Protein AF-Q381W6-F1 (afdb_monomer)

Mean predicted aligned error: 22.21 Å

Structure (mmCIF, N/CA/C/O backbone):
data_AF-Q381W6-F1
#
_entry.id   AF-Q381W6-F1
#
loop_
_atom_site.group_PDB
_atom_site.id
_atom_site.type_symbol
_atom_site.label_atom_id
_atom_site.label_alt_id
_atom_site.label_comp_id
_atom_site.label_asym_id
_atom_site.label_entity_id
_atom_site.label_seq_id
_atom_site.pdbx_PDB_ins_code
_atom_site.Cartn_x
_atom_site.Cartn_y
_atom_site.Cartn_z
_atom_site.occupancy
_atom_site.B_iso_or_equiv
_atom_site.auth_seq_id
_atom_site.auth_comp_id
_atom_site.auth_asym_id
_atom_site.auth_atom_id
_atom_site.pdbx_PDB_model_num
ATOM 1 N N . MET A 1 1 ? -8.107 -21.845 9.114 1.00 36.97 1 MET A N 1
ATOM 2 C CA . MET A 1 1 ? -7.839 -20.678 9.988 1.00 36.97 1 MET A CA 1
ATOM 3 C C . MET A 1 1 ? -7.560 -19.414 9.162 1.00 36.97 1 MET A C 1
ATOM 5 O O . MET A 1 1 ? -6.489 -18.835 9.257 1.00 36.97 1 MET A O 1
ATOM 9 N N . LYS A 1 2 ? -8.502 -18.992 8.307 1.00 29.66 2 LYS A N 1
ATOM 10 C CA . LYS A 1 2 ? -8.379 -17.803 7.444 1.00 29.66 2 LYS A CA 1
ATOM 11 C C . LYS A 1 2 ? -9.730 -17.086 7.439 1.00 29.66 2 LYS A C 1
ATOM 13 O O . LYS A 1 2 ? -10.609 -17.540 6.726 1.00 29.66 2 LYS A O 1
ATOM 18 N N . CYS A 1 3 ? -9.912 -16.079 8.292 1.00 31.30 3 CYS A N 1
ATOM 19 C CA . CYS A 1 3 ? -10.955 -15.039 8.234 1.00 31.30 3 CYS A CA 1
ATOM 20 C C . CYS A 1 3 ? -10.874 -14.195 9.520 1.00 31.30 3 CYS A C 1
ATOM 22 O O . CYS A 1 3 ? -10.566 -14.754 10.566 1.00 31.30 3 CYS A O 1
ATOM 24 N N . ARG A 1 4 ? -11.223 -12.900 9.441 1.00 37.97 4 ARG A N 1
ATOM 25 C CA . ARG A 1 4 ? -11.382 -11.909 10.542 1.00 37.97 4 ARG A CA 1
ATOM 26 C C . ARG A 1 4 ? -10.232 -10.924 10.825 1.00 37.97 4 ARG A C 1
ATOM 28 O O . ARG A 1 4 ? -9.862 -10.721 11.971 1.00 37.97 4 ARG A O 1
ATOM 35 N N . LEU A 1 5 ? -9.742 -10.210 9.806 1.00 38.50 5 LEU A N 1
ATOM 36 C CA . LEU A 1 5 ? -8.965 -8.975 10.030 1.00 38.50 5 LEU A CA 1
ATOM 37 C C . LEU A 1 5 ? -9.264 -7.911 8.954 1.00 38.50 5 LEU A C 1
ATOM 39 O O . LEU A 1 5 ? -8.404 -7.561 8.153 1.00 38.50 5 LEU A O 1
ATOM 43 N N . ARG A 1 6 ? -10.521 -7.446 8.877 1.00 40.31 6 ARG A N 1
ATOM 44 C CA . ARG A 1 6 ? -10.939 -6.374 7.944 1.00 40.31 6 ARG A CA 1
ATOM 45 C C . ARG A 1 6 ? -11.647 -5.168 8.584 1.00 40.31 6 ARG A C 1
ATOM 47 O O . ARG A 1 6 ? -11.879 -4.201 7.875 1.00 40.31 6 ARG A O 1
ATOM 54 N N . CYS A 1 7 ? -11.898 -5.151 9.898 1.00 40.69 7 CYS A N 1
ATOM 55 C CA . CYS A 1 7 ? -12.564 -4.013 10.564 1.00 40.69 7 CYS A CA 1
ATOM 56 C C . CYS A 1 7 ? -11.631 -2.995 11.254 1.00 40.69 7 CYS A C 1
ATOM 58 O O . CYS A 1 7 ? -12.114 -1.990 11.759 1.00 40.69 7 CYS A O 1
ATOM 60 N N . LEU A 1 8 ? -10.307 -3.189 11.267 1.00 39.62 8 LEU A N 1
ATOM 61 C CA . LEU A 1 8 ? -9.380 -2.327 12.031 1.00 39.62 8 LEU A CA 1
ATOM 62 C C . LEU A 1 8 ? -8.811 -1.115 11.263 1.00 39.62 8 LEU A C 1
ATOM 64 O O . LEU A 1 8 ? -8.050 -0.336 11.828 1.00 39.62 8 LEU A O 1
ATOM 68 N N . THR A 1 9 ? -9.172 -0.915 9.995 1.00 40.97 9 THR A N 1
ATOM 69 C CA . THR A 1 9 ? -8.530 0.105 9.142 1.00 40.97 9 THR A CA 1
ATOM 70 C C . THR A 1 9 ? -9.168 1.500 9.240 1.00 40.97 9 THR A C 1
ATOM 72 O O . THR A 1 9 ? -8.545 2.468 8.822 1.00 40.97 9 THR A O 1
ATOM 75 N N . LEU A 1 10 ? -10.355 1.651 9.840 1.00 40.38 10 LEU A N 1
ATOM 76 C CA . LEU A 1 10 ? -11.065 2.943 9.873 1.00 40.38 10 LEU A CA 1
ATOM 77 C C . LEU A 1 10 ? -10.820 3.802 11.130 1.00 40.38 10 LEU A C 1
ATOM 79 O O . LEU A 1 10 ? -11.170 4.975 11.123 1.00 40.38 10 LEU A O 1
ATOM 83 N N . LEU A 1 11 ? -10.171 3.282 12.179 1.00 41.81 11 LEU A N 1
ATOM 84 C CA . LEU A 1 11 ? -10.026 3.999 13.463 1.00 41.81 11 LEU A CA 1
ATOM 85 C C . LEU A 1 11 ? -8.597 4.473 13.797 1.00 41.81 11 LEU A C 1
ATOM 87 O O . LEU A 1 11 ? -8.407 5.210 14.760 1.00 41.81 11 LEU A O 1
ATOM 91 N N . TYR A 1 12 ? -7.592 4.141 12.979 1.00 40.25 12 TYR A N 1
ATOM 92 C CA . TYR A 1 12 ? -6.188 4.512 13.240 1.00 40.25 12 TYR A CA 1
ATOM 93 C C . TYR A 1 12 ? -5.771 5.889 12.675 1.00 40.25 12 TYR A C 1
ATOM 95 O O . TYR A 1 12 ? -4.684 6.380 12.971 1.00 40.25 12 TYR A O 1
ATOM 103 N N . CYS A 1 13 ? -6.630 6.556 11.894 1.00 39.34 13 CYS A N 1
ATOM 104 C CA . CYS A 1 13 ? -6.316 7.847 11.259 1.00 39.34 13 CYS A CA 1
ATOM 105 C C . CYS A 1 13 ? -6.461 9.077 12.176 1.00 39.34 13 CYS A C 1
ATOM 107 O O . CYS A 1 13 ? -6.046 10.164 11.787 1.00 39.34 13 CYS A O 1
ATOM 109 N N . SER A 1 14 ? -7.001 8.947 13.393 1.00 41.75 14 SER A N 1
ATOM 110 C CA . SER A 1 14 ? -7.376 10.122 14.202 1.00 41.75 14 SER A CA 1
ATOM 111 C C . SER A 1 14 ? -6.280 10.678 15.129 1.00 41.75 14 SER A C 1
ATOM 113 O O . SER A 1 14 ? -6.546 11.637 15.851 1.00 41.75 14 SER A O 1
ATOM 115 N N . ARG A 1 15 ? -5.060 10.113 15.154 1.00 44.38 15 ARG A N 1
ATOM 116 C CA . ARG A 1 15 ? -4.039 10.465 16.172 1.00 44.38 15 ARG A CA 1
ATOM 117 C C . ARG A 1 15 ? -2.665 10.907 15.646 1.00 44.38 15 ARG A C 1
ATOM 119 O O . ARG A 1 15 ? -1.799 11.223 16.452 1.00 44.38 15 ARG A O 1
ATOM 126 N N . TYR A 1 16 ? -2.484 11.003 14.326 1.00 41.44 16 TYR A N 1
ATOM 127 C CA . TYR A 1 16 ? -1.235 11.452 13.688 1.00 41.44 16 TYR A CA 1
ATOM 128 C C . TYR A 1 16 ? -1.496 12.432 12.531 1.00 41.44 16 TYR A C 1
ATOM 130 O O . TYR A 1 16 ? -1.106 12.185 11.392 1.00 41.44 16 TYR A O 1
ATOM 138 N N . LEU A 1 17 ? -2.142 13.568 12.809 1.00 40.66 17 LEU A N 1
ATOM 139 C CA . LEU A 1 17 ? -2.034 14.740 11.935 1.00 40.66 17 LEU A CA 1
ATOM 140 C C . LEU A 1 17 ? -1.451 15.924 12.698 1.00 40.66 17 LEU A C 1
ATOM 142 O O . LEU A 1 17 ? -2.117 16.618 13.460 1.00 40.66 17 LEU A O 1
ATOM 146 N N . ILE A 1 18 ? -0.167 16.130 12.432 1.00 39.97 18 ILE A N 1
ATOM 147 C CA . ILE A 1 18 ? 0.568 17.368 12.651 1.00 39.97 18 ILE A CA 1
ATOM 148 C C . ILE A 1 18 ? -0.111 18.443 11.786 1.00 39.97 18 ILE A C 1
ATOM 150 O O . ILE A 1 18 ? -0.107 18.351 10.558 1.00 39.97 18 ILE A O 1
ATOM 154 N N . MET A 1 19 ? -0.752 19.426 12.423 1.00 40.25 19 MET A N 1
ATOM 155 C CA . MET A 1 19 ? -1.404 20.548 11.740 1.00 40.25 19 MET A CA 1
ATOM 156 C C . MET A 1 19 ? -0.369 21.513 11.142 1.00 40.25 19 MET A C 1
ATOM 158 O O . MET A 1 19 ? 0.532 21.941 11.865 1.00 40.25 19 MET A O 1
ATOM 162 N N . PRO A 1 20 ? -0.526 21.972 9.887 1.00 39.00 20 PRO A N 1
ATOM 163 C CA . PRO A 1 20 ? 0.076 23.221 9.453 1.00 39.00 20 PRO A CA 1
ATOM 164 C C . PRO A 1 20 ? -0.751 24.406 9.979 1.00 39.00 20 PRO A C 1
ATOM 166 O O . PRO A 1 20 ? -1.938 24.567 9.691 1.00 39.00 20 PRO A O 1
ATOM 169 N N . SER A 1 21 ? -0.094 25.248 10.767 1.00 34.97 21 SER A N 1
ATOM 170 C CA . SER A 1 21 ? -0.568 26.531 11.274 1.00 34.97 21 SER A CA 1
ATOM 171 C C . SER A 1 21 ? -0.657 27.570 10.150 1.00 34.97 21 SER A C 1
ATOM 173 O O . SER A 1 21 ? 0.346 28.212 9.848 1.00 34.97 21 SER A O 1
ATOM 175 N N . SER A 1 22 ? -1.821 27.737 9.516 1.00 34.59 22 SER A N 1
ATOM 176 C CA . SER A 1 22 ? -2.229 28.970 8.809 1.00 34.59 22 SER A CA 1
ATOM 177 C C . SER A 1 22 ? -3.617 28.803 8.194 1.00 34.59 22 SER A C 1
ATOM 179 O O . SER A 1 22 ? -3.727 28.365 7.059 1.00 34.59 22 SER A O 1
ATOM 181 N N . PHE A 1 23 ? -4.678 29.163 8.918 1.00 34.84 23 PHE A N 1
ATOM 182 C CA . PHE A 1 23 ? -5.940 29.601 8.303 1.00 34.84 23 PHE A CA 1
ATOM 183 C C . PHE A 1 23 ? -6.724 30.442 9.322 1.00 34.84 23 PHE A C 1
ATOM 185 O O . PHE A 1 23 ? -7.694 30.010 9.938 1.00 34.84 23 PHE A O 1
ATOM 192 N N . SER A 1 24 ? -6.225 31.657 9.554 1.00 32.88 24 SER A N 1
ATOM 193 C CA . SER A 1 24 ? -6.951 32.720 10.248 1.00 32.88 24 SER A CA 1
ATOM 194 C C . SER A 1 24 ? -7.722 33.542 9.217 1.00 32.88 24 SER A C 1
ATOM 196 O O . SER A 1 24 ? -7.140 33.958 8.220 1.00 32.88 24 SER A O 1
ATOM 198 N N . SER A 1 25 ? -8.980 33.857 9.533 1.00 32.19 25 SER A N 1
ATOM 199 C CA . SER A 1 25 ? -9.900 34.776 8.833 1.00 32.19 25 SER A CA 1
ATOM 200 C C . SER A 1 25 ? -10.873 34.148 7.837 1.00 32.19 25 SER A C 1
ATOM 202 O O . SER A 1 25 ? -10.639 34.140 6.637 1.00 32.19 25 SER A O 1
ATOM 204 N N . LEU A 1 26 ? -12.056 33.798 8.340 1.00 33.25 26 LEU A N 1
ATOM 205 C CA . LEU A 1 26 ? -13.319 34.068 7.651 1.00 33.25 26 LEU A CA 1
ATOM 206 C C . LEU A 1 26 ? -14.372 34.408 8.715 1.00 33.25 26 LEU A C 1
ATOM 208 O O . LEU A 1 26 ? -14.853 33.553 9.453 1.00 33.25 26 LEU A O 1
ATOM 212 N N . LYS A 1 27 ? -14.639 35.713 8.841 1.00 35.59 27 LYS A N 1
ATOM 213 C CA . LYS A 1 27 ? -15.726 36.302 9.629 1.00 35.59 27 LYS A CA 1
ATOM 214 C C . LYS A 1 27 ? -17.035 36.089 8.871 1.00 35.59 27 LYS A C 1
ATOM 216 O O . LYS A 1 27 ? -17.126 36.504 7.720 1.00 35.59 27 LYS A O 1
ATOM 221 N N . ILE A 1 28 ? -18.046 35.535 9.530 1.00 40.78 28 ILE A N 1
ATOM 222 C CA . ILE A 1 28 ? -19.440 35.633 9.088 1.00 40.78 28 ILE A CA 1
ATOM 223 C C . ILE A 1 28 ? -20.154 36.512 10.119 1.00 40.78 28 ILE A C 1
ATOM 225 O O . ILE A 1 28 ? -20.338 36.110 11.264 1.00 40.78 28 ILE A O 1
ATOM 229 N N . ASN A 1 29 ? -20.474 37.739 9.707 1.00 33.66 29 ASN A N 1
ATOM 230 C CA . ASN A 1 29 ? -21.408 38.639 10.382 1.00 33.66 29 ASN A CA 1
ATOM 231 C C . ASN A 1 29 ? -22.786 38.486 9.730 1.00 33.66 29 ASN A C 1
ATOM 233 O O . ASN A 1 29 ? -22.845 38.400 8.505 1.00 33.66 29 ASN A O 1
ATOM 237 N N . SER A 1 30 ? -23.836 38.539 10.556 1.00 36.88 30 SER A N 1
ATOM 238 C CA . SER A 1 30 ? -25.238 38.931 10.284 1.00 36.88 30 SER A CA 1
ATOM 239 C C . SER A 1 30 ? -26.147 38.006 11.109 1.00 36.88 30 SER A C 1
ATOM 241 O O . SER A 1 30 ? -26.310 36.834 10.793 1.00 36.88 30 SER A O 1
ATOM 243 N N . GLU A 1 31 ? -26.428 38.371 12.362 1.00 36.50 31 GLU A N 1
ATOM 244 C CA . GLU A 1 31 ? -27.639 39.108 12.778 1.00 36.50 31 GLU A CA 1
ATOM 245 C C . GLU A 1 31 ? -28.940 38.35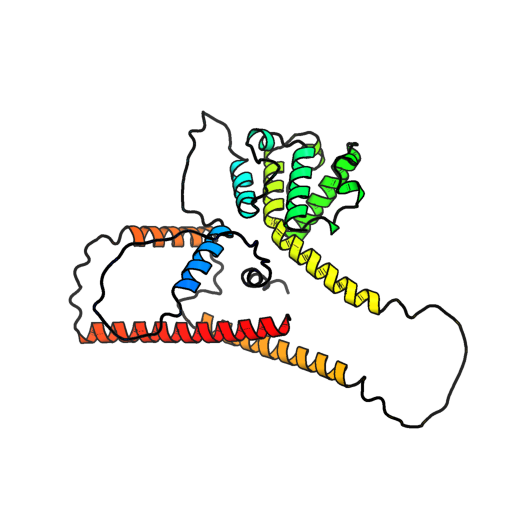0 12.477 1.00 36.50 31 GLU A C 1
ATOM 247 O O . GLU A 1 31 ? -29.584 38.559 11.455 1.00 36.50 31 GLU A O 1
ATOM 252 N N . TYR A 1 32 ? -29.377 37.529 13.435 1.00 32.94 32 TYR A N 1
ATOM 253 C CA . TYR A 1 32 ? -30.801 37.431 13.734 1.00 32.94 32 TYR A CA 1
ATOM 254 C C . TYR A 1 32 ? -31.010 37.313 15.244 1.00 32.94 32 TYR A C 1
ATOM 256 O O . TYR A 1 32 ? -30.221 36.705 15.969 1.00 32.94 32 TYR A O 1
ATOM 264 N N . THR A 1 33 ? -32.030 38.029 15.685 1.00 38.06 33 THR A N 1
ATOM 265 C CA . THR A 1 33 ? -32.257 38.579 17.014 1.00 38.06 33 THR A CA 1
ATOM 266 C C . THR A 1 33 ? -32.752 37.565 18.040 1.00 38.06 33 THR A C 1
ATOM 268 O O . THR A 1 33 ? -33.371 36.553 17.728 1.00 38.06 33 THR A O 1
ATOM 271 N N . SER A 1 34 ? -32.448 37.896 19.290 1.00 30.28 34 SER A N 1
ATOM 272 C CA . SER A 1 34 ? -32.774 37.228 20.544 1.00 30.28 34 SER A CA 1
ATOM 273 C C . SER A 1 34 ? -34.268 37.187 20.859 1.00 30.28 34 SER A C 1
ATOM 275 O O . SER A 1 34 ? -34.858 38.253 20.976 1.00 30.28 34 SER A O 1
ATOM 277 N N . GLU A 1 35 ? -34.812 35.995 21.116 1.00 39.41 35 GLU A N 1
ATOM 278 C CA . GLU A 1 35 ? -35.813 35.703 22.163 1.00 39.41 35 GLU A CA 1
ATOM 279 C C . GLU A 1 35 ? -36.266 34.240 22.041 1.00 39.41 35 GLU A C 1
ATOM 281 O O . GLU A 1 35 ? -37.221 33.943 21.350 1.00 39.41 35 GLU A O 1
ATOM 286 N N . GLU A 1 36 ? -35.545 33.300 22.659 1.00 39.19 36 GLU A N 1
ATOM 287 C CA . GLU A 1 36 ? -36.148 32.359 23.615 1.00 39.19 36 GLU A CA 1
ATOM 288 C C . GLU A 1 36 ? -35.085 31.481 24.275 1.00 39.19 36 GLU A C 1
ATOM 290 O O . GLU A 1 36 ? -34.084 31.069 23.689 1.00 39.19 36 GLU A O 1
ATOM 295 N N . ARG A 1 37 ? -35.287 31.319 25.577 1.00 31.11 37 ARG A N 1
ATOM 296 C CA . ARG A 1 37 ? -34.339 30.876 26.589 1.00 31.11 37 ARG A CA 1
ATOM 297 C C . ARG A 1 37 ? -34.473 29.376 26.855 1.00 31.11 37 ARG A C 1
ATOM 299 O O . ARG A 1 37 ? -35.559 28.818 26.786 1.00 31.11 37 ARG A O 1
ATOM 306 N N . ASP A 1 38 ? -33.359 28.807 27.307 1.00 32.25 38 ASP A N 1
ATOM 307 C CA . ASP A 1 38 ? -33.283 27.714 28.282 1.00 32.25 38 ASP A CA 1
ATOM 308 C C . ASP A 1 38 ? -33.796 26.319 27.882 1.00 32.25 38 ASP A C 1
ATOM 310 O O . ASP A 1 38 ? -34.922 25.932 28.186 1.00 32.25 38 ASP A O 1
ATOM 314 N N . LYS A 1 39 ? -32.880 25.490 27.356 1.00 37.81 39 LYS A N 1
ATOM 315 C CA . LYS A 1 39 ? -32.483 24.175 27.917 1.00 37.81 39 LYS A CA 1
ATOM 316 C C . LYS A 1 39 ? -31.497 23.464 26.976 1.00 37.81 39 LYS A C 1
ATOM 318 O O . LYS A 1 39 ? -31.652 23.487 25.765 1.00 37.81 39 LYS A O 1
ATOM 323 N N . HIS A 1 40 ? -30.532 22.777 27.582 1.00 36.94 40 HIS A N 1
ATOM 324 C CA . HIS A 1 40 ? -29.469 21.933 27.014 1.00 36.94 40 HIS A CA 1
ATOM 325 C C . HIS A 1 40 ? -28.156 22.601 26.539 1.00 36.94 40 HIS A C 1
ATOM 327 O O . HIS A 1 40 ? -28.156 23.479 25.675 1.00 36.94 40 HIS A O 1
ATOM 333 N N . PRO A 1 41 ? -27.000 22.162 27.092 1.00 40.94 41 PRO A N 1
ATOM 334 C CA . PRO A 1 41 ? -25.689 22.693 26.750 1.00 40.94 41 PRO A CA 1
ATOM 335 C C . PRO A 1 41 ? -25.274 22.259 25.340 1.00 40.94 41 PRO A C 1
ATOM 337 O O . PRO A 1 41 ? -25.310 21.083 24.978 1.00 40.94 41 PRO A O 1
ATOM 340 N N . ARG A 1 42 ? -24.844 23.246 24.551 1.00 31.62 42 ARG A N 1
ATOM 341 C CA . ARG A 1 42 ? -24.273 23.107 23.209 1.00 31.62 42 ARG A CA 1
ATOM 342 C C . ARG A 1 42 ? -22.937 22.354 23.264 1.00 31.62 42 ARG A C 1
ATOM 344 O O . ARG A 1 42 ? -21.885 22.979 23.331 1.00 31.62 42 ARG A O 1
ATOM 351 N N . VAL A 1 43 ? -22.969 21.023 23.218 1.00 40.31 43 VAL A N 1
ATOM 352 C CA . VAL A 1 43 ? -21.772 20.178 23.049 1.00 40.31 43 VAL A CA 1
ATOM 353 C C . VAL A 1 43 ? -22.123 18.980 22.164 1.00 40.31 43 VAL A C 1
ATOM 355 O O . VAL A 1 43 ? -22.346 17.889 22.667 1.00 40.31 43 VAL A O 1
ATOM 358 N N . SER A 1 44 ? -22.246 19.172 20.846 1.00 43.50 44 SER A N 1
ATOM 359 C CA . SER A 1 44 ? -22.104 18.063 19.871 1.00 43.50 44 SER A CA 1
ATOM 360 C C . SER A 1 44 ? -22.118 18.498 18.408 1.00 43.50 44 SER A C 1
ATOM 362 O O . SER A 1 44 ? -21.557 17.801 17.572 1.00 43.50 44 SER A O 1
ATOM 364 N N . THR A 1 45 ? -22.661 19.662 18.053 1.00 44.84 45 THR A N 1
ATOM 365 C CA . THR A 1 45 ? -22.854 20.002 16.630 1.00 44.84 45 THR A CA 1
ATOM 366 C C . THR A 1 45 ? -21.548 20.260 15.868 1.00 44.84 45 THR A C 1
ATOM 368 O O . THR A 1 45 ? -21.472 19.981 14.678 1.00 44.84 45 THR A O 1
ATOM 371 N N . ASN A 1 46 ? -20.484 20.709 16.545 1.00 42.25 46 ASN A N 1
ATOM 372 C CA . ASN A 1 46 ? -19.194 20.941 15.887 1.00 42.25 46 ASN A CA 1
ATOM 373 C C . ASN A 1 46 ? -18.435 19.640 15.576 1.00 42.25 46 ASN A C 1
ATOM 375 O O . ASN A 1 46 ? -17.806 19.551 14.530 1.00 42.25 46 ASN A O 1
ATOM 379 N N . ILE A 1 47 ? -18.528 18.598 16.408 1.00 48.59 47 ILE A N 1
ATOM 380 C CA . ILE A 1 47 ? -17.794 17.339 16.171 1.00 48.59 47 ILE A CA 1
ATOM 381 C C . ILE A 1 47 ? -18.370 16.580 14.966 1.00 48.59 47 ILE A C 1
ATOM 383 O O . ILE A 1 47 ? -17.611 16.069 14.144 1.00 48.59 47 ILE A O 1
ATOM 387 N N . TYR A 1 48 ? -19.695 16.590 14.799 1.00 39.94 48 TYR A N 1
ATOM 388 C CA . TYR A 1 48 ? -20.350 15.937 13.663 1.00 39.94 48 TYR A CA 1
ATOM 389 C C . TYR A 1 48 ? -20.026 16.603 12.318 1.00 39.94 48 TYR A C 1
ATOM 391 O O . TYR A 1 48 ? -19.845 15.897 11.330 1.00 39.94 48 TYR A O 1
ATOM 399 N N . ILE A 1 49 ? -19.859 17.930 12.277 1.00 49.22 49 ILE A N 1
ATOM 400 C CA . ILE A 1 49 ? -19.481 18.655 11.049 1.00 49.22 49 ILE A CA 1
ATOM 401 C C . ILE A 1 49 ? -18.027 18.343 10.649 1.00 49.22 49 ILE A C 1
ATOM 403 O O . ILE A 1 49 ? -17.748 18.115 9.472 1.00 49.22 49 ILE A O 1
ATOM 407 N N . TYR A 1 50 ? -17.104 18.256 11.614 1.00 45.97 50 TYR A N 1
ATOM 408 C CA . TYR A 1 50 ? -15.696 17.944 11.332 1.00 45.97 50 TYR A CA 1
ATOM 409 C C . TYR A 1 50 ? -15.469 16.483 10.902 1.00 45.97 50 TYR A C 1
ATOM 411 O O . TYR A 1 50 ? -14.609 16.229 10.059 1.00 45.97 50 TYR A O 1
ATOM 419 N N . ILE A 1 51 ? -16.266 15.532 11.403 1.00 49.91 51 ILE A N 1
ATOM 420 C CA . ILE A 1 51 ? -16.213 14.121 10.978 1.00 49.91 51 ILE A CA 1
ATOM 421 C C . ILE A 1 51 ? -16.799 13.945 9.565 1.00 49.91 51 ILE A C 1
ATOM 423 O O . ILE A 1 51 ? -16.224 13.220 8.752 1.00 49.91 51 ILE A O 1
ATOM 427 N N . TYR A 1 52 ? -17.881 14.659 9.227 1.00 43.72 52 TYR A N 1
ATOM 428 C CA . TYR A 1 52 ? -18.508 14.582 7.899 1.00 43.72 52 TYR A 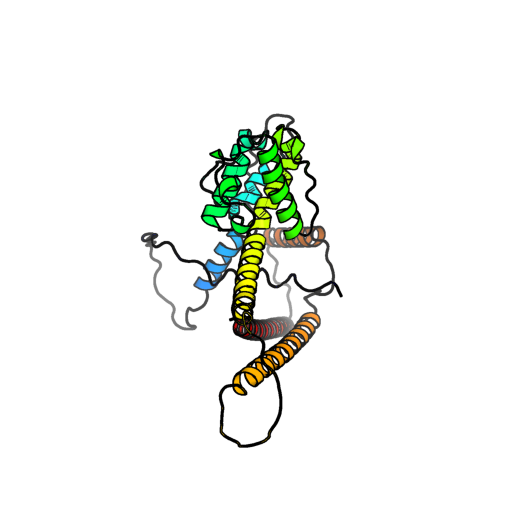CA 1
ATOM 429 C C . TYR A 1 52 ? -17.597 15.111 6.776 1.00 43.72 52 TYR A C 1
ATOM 431 O O . TYR A 1 52 ? -17.549 14.540 5.689 1.00 43.72 52 TYR A O 1
ATOM 439 N N . ILE A 1 53 ? -16.808 16.157 7.045 1.00 51.00 53 ILE A N 1
ATOM 440 C CA . ILE A 1 53 ? -15.847 16.715 6.077 1.00 51.00 53 ILE A CA 1
ATOM 441 C C . ILE A 1 53 ? -14.639 15.777 5.877 1.00 51.00 53 ILE A C 1
ATOM 443 O O . ILE A 1 53 ? -14.118 15.657 4.764 1.00 51.00 53 ILE A O 1
ATOM 447 N N . TYR A 1 54 ? -14.211 15.065 6.926 1.00 46.66 54 TYR A N 1
ATOM 448 C CA . TYR A 1 54 ? -13.038 14.187 6.869 1.00 46.66 54 TYR A CA 1
ATOM 449 C C . TYR A 1 54 ? -13.340 12.825 6.217 1.00 46.66 54 TYR A C 1
ATOM 451 O O . TYR A 1 54 ? -12.531 12.325 5.435 1.00 46.66 54 TYR A O 1
ATOM 459 N N . ILE A 1 55 ? -14.534 12.263 6.445 1.00 48.47 55 ILE A N 1
ATOM 460 C CA . ILE A 1 55 ? -14.983 11.013 5.801 1.00 48.47 55 ILE A CA 1
ATOM 461 C C . ILE A 1 55 ? -15.276 11.230 4.303 1.00 48.47 55 ILE A C 1
ATOM 463 O O . ILE A 1 55 ? -14.927 10.374 3.489 1.00 48.47 55 ILE A O 1
ATOM 467 N N . CYS A 1 56 ? -15.787 12.403 3.906 1.00 41.19 56 CYS A N 1
ATOM 468 C CA . CYS A 1 56 ? -15.966 12.772 2.492 1.00 41.19 56 CYS A CA 1
ATOM 469 C C . CYS A 1 56 ? -14.652 13.023 1.728 1.00 41.19 56 CYS A C 1
ATOM 471 O O . CYS A 1 56 ? -14.663 13.045 0.500 1.00 41.19 56 CYS A O 1
ATOM 473 N N . SER A 1 57 ? -13.520 13.196 2.421 1.00 48.41 57 SER A N 1
ATOM 474 C CA . SER A 1 57 ? -12.218 13.469 1.787 1.00 48.41 57 SER A CA 1
ATOM 475 C C . SER A 1 57 ? -11.351 12.214 1.586 1.00 48.41 57 SER A C 1
ATOM 477 O O . SER A 1 57 ? -10.374 12.270 0.841 1.00 48.41 57 SER A O 1
ATOM 479 N N . PHE A 1 58 ? -11.684 11.087 2.233 1.00 47.22 58 PHE A N 1
ATOM 480 C CA . PHE A 1 58 ? -10.855 9.866 2.234 1.00 47.22 58 PHE A CA 1
ATOM 481 C C . PHE A 1 58 ? -11.589 8.575 1.832 1.00 47.22 58 PHE A C 1
ATOM 483 O O . PHE A 1 58 ? -10.978 7.510 1.748 1.00 47.22 58 PHE A O 1
ATOM 490 N N . VAL A 1 59 ? -12.879 8.671 1.510 1.00 42.75 59 VAL A N 1
ATOM 491 C CA . VAL A 1 59 ? -13.650 7.630 0.825 1.00 42.75 59 VAL A CA 1
ATOM 492 C C . VAL A 1 59 ? -14.175 8.263 -0.461 1.00 42.75 59 VAL A C 1
ATOM 494 O O . VAL A 1 59 ? -14.888 9.262 -0.364 1.00 42.75 59 VAL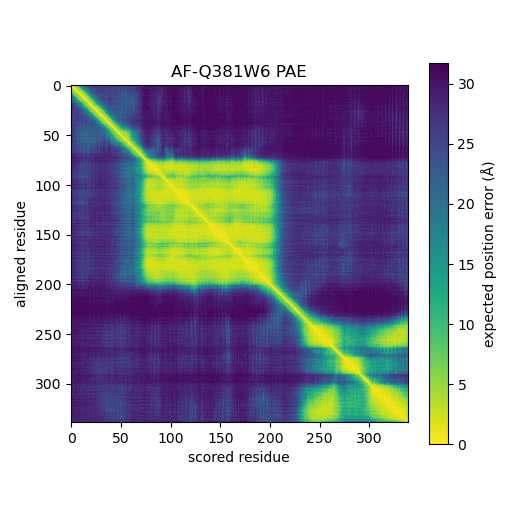 A O 1
ATOM 497 N N . PRO A 1 60 ? -13.865 7.749 -1.668 1.00 40.66 60 PRO A N 1
ATOM 498 C CA . PRO A 1 60 ? -14.553 8.193 -2.869 1.00 40.66 60 PRO A CA 1
ATOM 499 C C . PRO A 1 60 ? -15.983 7.649 -2.792 1.00 40.66 60 PRO A C 1
ATOM 501 O O . PRO A 1 60 ? -16.296 6.575 -3.300 1.00 40.66 60 PRO A O 1
ATOM 504 N N . CYS A 1 61 ? -16.842 8.371 -2.073 1.00 32.69 61 CYS A N 1
ATOM 505 C CA . CYS A 1 61 ? -18.271 8.146 -2.073 1.00 32.69 61 CYS A CA 1
ATOM 506 C C . CYS A 1 61 ? -18.799 8.674 -3.406 1.00 32.69 61 CYS A C 1
ATOM 508 O O . CYS A 1 61 ? -18.778 9.870 -3.698 1.00 32.69 61 CYS A O 1
ATOM 510 N N . SER A 1 62 ? -19.190 7.720 -4.242 1.00 37.75 62 SER A N 1
ATOM 511 C CA . SER A 1 62 ? -19.811 7.897 -5.544 1.00 37.75 62 SER A CA 1
ATOM 512 C C . SER A 1 62 ? -21.152 8.622 -5.392 1.00 37.75 62 SER A C 1
ATOM 514 O O . SER A 1 62 ? -22.176 7.968 -5.229 1.00 37.75 62 SER A O 1
ATOM 516 N N . SER A 1 63 ? -21.142 9.961 -5.367 1.00 40.97 63 SER A N 1
ATOM 517 C CA . SER A 1 63 ? -22.262 10.858 -5.720 1.00 40.97 63 SER A CA 1
ATOM 518 C C . SER A 1 63 ? -21.914 12.317 -5.405 1.00 40.97 63 SER A C 1
ATOM 520 O O . SER A 1 63 ? -22.268 12.820 -4.347 1.00 40.97 63 SER A O 1
ATOM 522 N N . SER A 1 64 ? -21.229 13.011 -6.317 1.00 40.62 64 SER A N 1
ATOM 523 C CA . SER A 1 64 ? -21.509 14.420 -6.648 1.00 40.62 64 SER A CA 1
ATOM 524 C C . SER A 1 64 ? -20.600 14.865 -7.798 1.00 40.62 64 SER A C 1
ATOM 526 O O . SER A 1 64 ? -19.396 14.634 -7.761 1.00 40.62 64 SER A O 1
ATOM 528 N N . ALA A 1 65 ? -21.199 15.506 -8.803 1.00 39.59 65 ALA A N 1
ATOM 529 C CA . ALA A 1 65 ? -20.596 16.052 -10.021 1.00 39.59 65 ALA A CA 1
ATOM 530 C C . ALA A 1 65 ? -20.129 15.032 -11.081 1.00 39.59 65 ALA A C 1
ATOM 532 O O . ALA A 1 65 ? -18.944 14.855 -11.357 1.00 39.59 65 ALA A O 1
ATOM 533 N N . TYR A 1 66 ? -21.109 14.478 -11.804 1.00 36.41 66 TYR A N 1
ATOM 534 C CA . TYR A 1 66 ? -20.954 14.237 -13.240 1.00 36.41 66 TYR A CA 1
ATOM 535 C C . TYR A 1 66 ? -20.634 15.575 -13.928 1.00 36.41 66 TYR A C 1
ATOM 537 O O . TYR A 1 66 ? -21.530 16.279 -14.384 1.00 36.41 66 TYR A O 1
ATOM 545 N N . PHE A 1 67 ? -19.357 15.945 -14.001 1.00 38.06 67 PHE A N 1
ATOM 546 C CA . PHE A 1 67 ? -18.882 16.857 -15.034 1.00 38.06 67 PHE A CA 1
ATOM 547 C C . PHE A 1 67 ? -18.378 15.980 -16.179 1.00 38.06 67 PHE A C 1
ATOM 549 O O . PHE A 1 67 ? -17.198 15.656 -16.281 1.00 38.06 67 PHE A O 1
ATOM 556 N N . VAL A 1 68 ? -19.321 15.508 -16.997 1.00 40.28 68 VAL A N 1
ATOM 557 C CA . VAL A 1 68 ? -19.015 14.865 -18.276 1.00 40.28 68 VAL A CA 1
ATOM 558 C C . VAL A 1 68 ? -18.530 15.971 -19.201 1.00 40.28 68 VAL A C 1
ATOM 560 O O . VAL A 1 68 ? -19.309 16.658 -19.858 1.00 40.28 68 VAL A O 1
ATOM 563 N N . THR A 1 69 ? -17.220 16.186 -19.215 1.00 46.34 69 THR A N 1
ATOM 564 C CA . THR A 1 69 ? -16.556 16.885 -20.308 1.00 46.34 69 THR A CA 1
ATOM 565 C C . THR A 1 69 ? -16.861 16.104 -21.583 1.00 46.34 69 THR A C 1
ATOM 567 O O . THR A 1 69 ? -16.587 14.908 -21.654 1.00 46.34 69 THR A O 1
ATOM 570 N N . MET A 1 70 ? -17.475 16.773 -22.560 1.00 35.78 70 MET A N 1
ATOM 571 C CA . MET A 1 70 ? -17.789 16.250 -23.892 1.00 35.78 70 MET A CA 1
ATOM 572 C C . MET A 1 70 ? -16.528 15.651 -24.535 1.00 35.78 70 MET A C 1
ATOM 574 O O . MET A 1 70 ? -15.712 16.370 -25.110 1.00 35.78 70 MET A O 1
ATOM 578 N N . ALA A 1 71 ? -16.349 14.336 -24.396 1.00 43.28 71 ALA A N 1
ATOM 579 C CA . ALA A 1 71 ? -15.323 13.583 -25.094 1.00 43.28 71 ALA A CA 1
ATOM 580 C C . ALA A 1 71 ? -15.813 13.327 -26.520 1.00 43.28 71 ALA A C 1
ATOM 582 O O . ALA A 1 71 ? -16.811 12.651 -26.762 1.00 43.28 71 ALA A O 1
ATOM 583 N N . THR A 1 72 ? -15.097 13.928 -27.457 1.00 46.06 72 THR A N 1
ATOM 584 C CA . THR A 1 72 ? -15.173 13.683 -28.890 1.00 46.06 72 THR A CA 1
ATOM 585 C C . THR A 1 72 ? -14.962 12.191 -29.177 1.00 46.06 72 THR A C 1
ATOM 587 O O . THR A 1 72 ? -13.929 11.645 -28.805 1.00 46.06 72 THR A O 1
ATOM 590 N N . GLU A 1 73 ? -15.962 11.560 -29.792 1.00 42.94 73 GLU A N 1
ATOM 591 C CA . GLU A 1 73 ? -15.943 10.310 -30.572 1.00 42.94 73 GLU A CA 1
ATOM 592 C C . GLU A 1 73 ? -14.784 9.308 -30.311 1.00 42.94 73 GLU A C 1
ATOM 594 O O . GLU A 1 73 ? -13.687 9.434 -30.848 1.00 42.94 73 GLU A O 1
ATOM 599 N N . GLY A 1 74 ? -15.075 8.225 -29.573 1.00 54.25 74 GLY A N 1
ATOM 600 C CA . GLY A 1 74 ? -14.462 6.903 -29.807 1.00 54.25 74 GLY A CA 1
ATOM 601 C C . GLY A 1 74 ? -13.270 6.444 -28.952 1.00 54.25 74 GLY A C 1
ATOM 602 O O . GLY A 1 74 ? -12.804 5.325 -29.162 1.00 54.25 74 GLY A O 1
ATOM 603 N N . GLU A 1 75 ? -12.772 7.222 -27.989 1.00 64.44 75 GLU A N 1
ATOM 604 C CA . GLU A 1 75 ? -11.619 6.816 -27.163 1.00 64.44 75 GLU A CA 1
ATOM 605 C C . GLU A 1 75 ? -12.053 6.201 -25.818 1.00 64.44 75 GLU A C 1
ATOM 607 O O . GLU A 1 75 ? -12.751 6.835 -25.030 1.00 64.44 75 GLU A O 1
ATOM 612 N N . VAL A 1 76 ? -11.642 4.955 -25.542 1.00 71.94 76 VAL A N 1
ATOM 613 C CA . VAL A 1 76 ? -11.884 4.297 -24.246 1.00 71.94 76 VAL A CA 1
ATOM 614 C C . VAL A 1 76 ? -11.079 5.019 -23.164 1.00 71.94 76 VAL A C 1
ATOM 616 O O . VAL A 1 76 ? -9.849 5.006 -23.183 1.00 71.94 76 VAL A O 1
ATOM 619 N N . ASP A 1 77 ? -11.770 5.643 -22.213 1.00 86.44 77 ASP A N 1
ATOM 620 C CA . ASP A 1 77 ? -11.145 6.352 -21.099 1.00 86.44 77 ASP A CA 1
ATOM 621 C C . ASP A 1 77 ? -10.715 5.378 -19.994 1.00 86.44 77 ASP A C 1
ATOM 623 O O . ASP A 1 77 ? -11.518 4.910 -19.187 1.00 86.44 77 ASP A O 1
ATOM 627 N N . PHE A 1 78 ? -9.420 5.068 -19.959 1.00 87.19 78 PHE A N 1
ATOM 628 C CA . PHE A 1 78 ? -8.804 4.237 -18.921 1.00 87.19 78 PHE A CA 1
ATOM 629 C C . PHE A 1 78 ? -7.977 5.042 -17.904 1.00 87.19 78 PHE A C 1
ATOM 631 O O . PHE A 1 78 ? -7.426 4.457 -16.968 1.00 87.19 78 PHE A O 1
ATOM 638 N N . TRP A 1 79 ? -7.844 6.364 -18.069 1.00 90.75 79 TRP A N 1
ATOM 639 C CA . TRP A 1 79 ? -6.983 7.200 -17.221 1.00 90.75 79 TRP A CA 1
ATOM 640 C C . TRP A 1 79 ? -7.759 7.987 -16.164 1.00 90.75 79 TRP A C 1
ATOM 642 O O . TRP A 1 79 ? -7.186 8.291 -15.117 1.00 90.75 79 TRP A O 1
ATOM 652 N N . SER A 1 80 ? -9.046 8.285 -16.373 1.00 91.88 80 SER A N 1
ATOM 653 C CA . SER A 1 80 ? -9.852 9.029 -15.392 1.00 91.88 80 SER A CA 1
ATOM 654 C C . SER A 1 80 ? -9.950 8.318 -14.041 1.00 91.88 80 SER A C 1
ATOM 656 O O . SER A 1 80 ? -9.804 8.955 -12.998 1.00 91.88 80 SER A O 1
ATOM 658 N N . ALA A 1 81 ? -10.073 6.985 -14.043 1.00 92.19 81 ALA A N 1
ATOM 659 C CA . ALA A 1 81 ? -10.027 6.178 -12.821 1.00 92.19 81 ALA A CA 1
ATOM 660 C C . ALA A 1 81 ? -8.683 6.318 -12.081 1.00 92.19 81 ALA A C 1
ATOM 662 O O . ALA A 1 81 ? -8.644 6.356 -10.852 1.00 92.19 81 ALA A O 1
ATOM 663 N N . THR A 1 82 ? -7.576 6.451 -12.820 1.00 93.56 82 THR A N 1
ATOM 664 C CA . THR A 1 82 ? -6.254 6.708 -12.239 1.00 93.56 82 THR A CA 1
ATOM 665 C C . THR A 1 82 ? -6.208 8.088 -11.596 1.00 93.56 82 THR A C 1
ATOM 667 O O . THR A 1 82 ? -5.814 8.195 -10.442 1.00 93.56 82 THR A O 1
ATOM 670 N N . VAL A 1 83 ? -6.672 9.140 -12.275 1.00 93.19 83 VAL A N 1
ATOM 671 C CA . VAL A 1 83 ? -6.715 10.496 -11.694 1.00 93.19 83 VAL A CA 1
ATOM 672 C C . VAL A 1 83 ? -7.537 10.511 -10.400 1.00 93.19 83 VAL A C 1
ATOM 674 O O . VAL A 1 83 ? -7.081 11.037 -9.384 1.00 93.19 83 VAL A O 1
ATOM 677 N N . GLN A 1 84 ? -8.703 9.860 -10.400 1.00 92.75 84 GLN A N 1
ATOM 678 C CA . GLN A 1 84 ? -9.563 9.753 -9.222 1.00 92.75 84 GLN A CA 1
ATOM 679 C C . GLN A 1 84 ? -8.892 8.992 -8.068 1.00 92.75 84 GLN A C 1
ATOM 681 O O . GLN A 1 84 ? -9.012 9.408 -6.918 1.00 92.75 84 GLN A O 1
ATOM 686 N N . ALA A 1 85 ? -8.153 7.915 -8.354 1.00 92.94 85 ALA A N 1
ATOM 687 C CA . ALA A 1 85 ? -7.444 7.144 -7.332 1.00 92.94 85 ALA A CA 1
ATOM 688 C C . ALA A 1 85 ? -6.343 7.956 -6.624 1.00 92.94 85 ALA A C 1
ATOM 690 O O . ALA A 1 85 ? -6.079 7.739 -5.443 1.00 92.94 85 ALA A O 1
ATOM 691 N N . PHE A 1 86 ? -5.714 8.905 -7.323 1.00 93.50 86 PHE A N 1
ATOM 692 C CA . PHE A 1 86 ? -4.669 9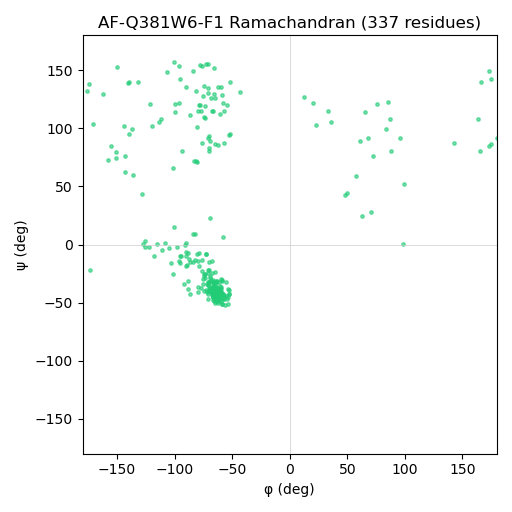.768 -6.765 1.00 93.50 86 PHE A CA 1
ATOM 693 C C . PHE A 1 86 ? -5.197 11.053 -6.118 1.00 93.50 86 PHE A C 1
ATOM 695 O O . PHE A 1 86 ? -4.469 11.666 -5.335 1.00 93.50 86 PHE A O 1
ATOM 702 N N . ALA A 1 87 ? -6.436 11.463 -6.401 1.00 90.88 87 ALA A N 1
ATOM 703 C CA . ALA A 1 87 ? -7.017 12.693 -5.862 1.00 90.88 87 ALA A CA 1
ATOM 704 C C . ALA A 1 87 ? -6.928 12.804 -4.318 1.00 90.88 87 ALA A C 1
ATOM 706 O O . ALA A 1 87 ? -6.505 13.860 -3.838 1.00 90.88 87 ALA A O 1
ATOM 707 N N . PRO A 1 88 ? -7.191 11.741 -3.522 1.00 89.69 88 PRO A N 1
ATOM 708 C CA . PRO A 1 88 ? -7.056 11.796 -2.060 1.00 89.69 88 PRO A CA 1
ATOM 709 C C . PRO A 1 88 ? -5.616 12.021 -1.575 1.00 89.69 88 PRO A C 1
ATOM 711 O O . PRO A 1 88 ? -5.398 12.521 -0.474 1.00 89.69 88 PRO A O 1
ATOM 714 N N . LEU A 1 89 ? -4.615 11.669 -2.390 1.00 89.69 89 LEU A N 1
ATOM 715 C CA . LEU A 1 89 ? -3.202 11.817 -2.036 1.00 89.69 89 LEU A CA 1
ATOM 716 C C . LEU A 1 89 ? -2.705 13.264 -2.189 1.00 89.69 89 LEU A C 1
ATOM 718 O O . LEU A 1 89 ? -1.673 13.612 -1.611 1.00 89.69 89 LEU A O 1
ATOM 722 N N . GLN A 1 90 ? -3.428 14.101 -2.949 1.00 88.38 90 GLN A N 1
ATOM 723 C CA . GLN A 1 90 ? -3.131 15.522 -3.180 1.00 88.38 90 GLN A CA 1
ATOM 724 C C . GLN A 1 90 ? -1.659 15.785 -3.563 1.00 88.38 90 GLN A C 1
ATOM 726 O O . GLN A 1 90 ? -1.013 16.695 -3.041 1.00 88.38 90 GLN A O 1
ATOM 731 N N . LEU A 1 91 ? -1.074 14.965 -4.438 1.00 87.31 91 LEU A N 1
ATOM 732 C CA . LEU A 1 91 ? 0.321 15.139 -4.853 1.00 87.31 91 LEU A CA 1
ATOM 733 C C . LEU A 1 91 ? 0.476 16.449 -5.644 1.00 87.31 91 LEU A C 1
ATOM 735 O O . LEU A 1 91 ? -0.277 16.695 -6.579 1.00 87.31 91 LEU A O 1
ATOM 739 N N . GLY A 1 92 ? 1.449 17.289 -5.273 1.00 81.38 92 GLY A N 1
ATOM 740 C CA . GLY A 1 92 ? 1.678 18.571 -5.955 1.00 81.38 92 GLY A CA 1
ATOM 741 C C . GLY A 1 92 ? 2.355 18.431 -7.322 1.00 81.38 92 GLY A C 1
ATOM 742 O O . GLY A 1 92 ? 2.131 19.248 -8.203 1.00 81.38 92 GLY A O 1
ATOM 743 N N . ASN A 1 93 ? 3.174 17.393 -7.501 1.00 86.06 93 ASN A N 1
ATOM 744 C CA . ASN A 1 93 ? 3.874 17.056 -8.741 1.00 86.06 93 ASN A CA 1
ATOM 745 C C . ASN A 1 93 ? 4.062 15.530 -8.801 1.00 86.06 93 ASN A C 1
ATOM 747 O O . ASN A 1 93 ? 4.174 14.921 -7.736 1.00 86.06 93 ASN A O 1
ATOM 751 N N . PRO A 1 94 ? 4.159 14.893 -9.980 1.00 89.25 94 PRO A N 1
ATOM 752 C CA . PRO A 1 94 ? 3.861 15.431 -11.309 1.00 89.25 94 PRO A CA 1
ATOM 753 C C . PRO A 1 94 ? 2.347 15.604 -11.543 1.00 89.25 94 PRO A C 1
ATOM 755 O O . PRO A 1 94 ? 1.534 14.907 -10.940 1.00 89.25 94 PRO A O 1
ATOM 758 N N . GLU A 1 95 ? 1.963 16.514 -12.442 1.00 91.00 95 GLU A N 1
ATOM 759 C CA . GLU A 1 95 ? 0.560 16.720 -12.828 1.00 91.00 95 GLU A CA 1
ATOM 760 C C . GLU A 1 95 ? 0.019 15.506 -13.606 1.00 91.00 95 GLU A C 1
ATOM 762 O O . GLU A 1 95 ? 0.585 15.086 -14.621 1.00 91.00 95 GLU A O 1
ATOM 767 N N . LEU A 1 96 ? -1.098 14.937 -13.147 1.00 91.81 96 LEU A N 1
ATOM 768 C CA . LEU A 1 96 ? -1.724 13.758 -13.752 1.00 91.81 96 LEU A CA 1
ATOM 769 C C . LEU A 1 96 ? -2.573 14.143 -14.970 1.00 91.81 96 LEU A C 1
ATOM 771 O O . LEU A 1 96 ? -3.800 14.109 -14.940 1.00 91.81 96 LEU A O 1
ATOM 775 N N . THR A 1 97 ? -1.905 14.518 -16.061 1.00 90.75 97 THR A N 1
ATOM 776 C CA . THR A 1 97 ? -2.576 14.876 -17.318 1.00 90.75 97 THR A CA 1
ATOM 777 C C . THR A 1 97 ? -2.905 13.638 -18.166 1.00 90.75 97 THR A C 1
ATOM 779 O O . THR A 1 97 ? -2.135 12.669 -18.182 1.00 90.75 97 THR A O 1
ATOM 782 N N . PRO A 1 98 ? -3.988 13.663 -18.970 1.00 90.31 98 PRO A N 1
ATOM 783 C CA . PRO A 1 98 ? -4.328 12.557 -19.870 1.00 90.31 98 PRO A CA 1
ATOM 784 C C . PRO A 1 98 ? -3.206 12.253 -20.876 1.00 90.31 98 PRO A C 1
ATOM 786 O O . PRO A 1 98 ? -2.996 11.102 -21.243 1.00 90.31 98 PRO A O 1
ATOM 789 N N . LYS A 1 99 ? -2.420 13.262 -21.282 1.00 90.94 99 LYS A N 1
ATOM 790 C CA . LYS A 1 99 ? -1.267 13.083 -22.183 1.00 90.94 99 LYS A CA 1
ATOM 791 C C . LYS A 1 99 ? -0.207 12.149 -21.589 1.00 90.94 99 LYS A C 1
ATOM 793 O O . LYS A 1 99 ? 0.330 11.312 -22.310 1.00 90.94 99 LYS A O 1
ATOM 798 N N . LEU A 1 100 ? 0.074 12.279 -20.291 1.00 93.31 100 LEU A N 1
ATOM 799 C CA . LEU A 1 100 ? 1.041 11.432 -19.592 1.00 93.31 100 LEU A CA 1
ATOM 800 C C . LEU A 1 100 ? 0.459 10.048 -19.296 1.00 93.31 100 LEU A C 1
ATOM 802 O O . LEU A 1 100 ? 1.160 9.055 -19.447 1.00 93.31 100 LEU A O 1
ATOM 806 N N . LEU A 1 101 ? -0.827 9.952 -18.952 1.00 93.56 101 LEU A N 1
ATOM 807 C CA . LEU A 1 101 ? -1.462 8.670 -18.621 1.00 93.56 101 LEU A CA 1
ATOM 808 C C . LEU A 1 101 ? -1.749 7.785 -19.844 1.00 93.56 101 LEU A C 1
ATOM 810 O O . LEU A 1 101 ? -1.760 6.561 -19.711 1.00 93.56 101 LEU A O 1
ATOM 814 N N . LYS A 1 102 ? -1.904 8.361 -21.043 1.00 91.88 102 LYS A N 1
ATOM 815 C CA . LYS A 1 102 ? -2.025 7.601 -22.302 1.00 91.88 102 LYS A CA 1
ATOM 816 C C . LYS A 1 102 ? -0.729 6.897 -22.714 1.00 91.88 102 LYS A C 1
ATOM 818 O O . LYS A 1 102 ? -0.782 5.865 -23.378 1.00 91.88 102 LYS A O 1
ATOM 823 N N . ARG A 1 103 ? 0.438 7.433 -22.341 1.00 90.94 103 ARG A N 1
ATOM 824 C CA . ARG A 1 103 ? 1.753 6.828 -22.621 1.00 90.94 103 ARG A CA 1
ATOM 825 C C . ARG A 1 103 ? 2.763 7.212 -21.530 1.00 90.94 103 ARG A C 1
ATOM 827 O O . ARG A 1 103 ? 3.626 8.050 -21.790 1.00 90.94 103 ARG A O 1
ATOM 834 N N . PRO A 1 104 ? 2.675 6.618 -20.327 1.00 92.00 104 PRO A N 1
ATOM 835 C CA . PRO A 1 104 ? 3.451 7.047 -19.164 1.00 92.00 104 PRO A CA 1
ATOM 836 C C . PRO A 1 104 ? 4.950 6.775 -19.353 1.00 92.00 104 PRO A C 1
ATOM 838 O O . PRO A 1 104 ? 5.358 5.612 -19.417 1.00 92.00 104 PRO A O 1
ATOM 841 N N . PRO A 1 105 ? 5.805 7.814 -19.431 1.00 93.50 105 PRO A N 1
ATOM 842 C CA . PRO A 1 105 ? 7.254 7.630 -19.447 1.00 93.50 105 PRO A CA 1
ATOM 843 C C . PRO A 1 105 ? 7.750 7.057 -18.111 1.00 93.50 105 PRO A C 1
ATOM 845 O O . PRO A 1 105 ? 7.185 7.353 -17.062 1.00 93.50 105 PRO A O 1
ATOM 848 N N . PHE A 1 106 ? 8.867 6.318 -18.112 1.00 94.69 106 PHE A N 1
ATOM 849 C CA . PHE A 1 106 ? 9.468 5.799 -16.869 1.00 94.69 106 PHE A CA 1
ATOM 850 C C . PHE A 1 106 ? 9.701 6.904 -15.825 1.00 94.69 106 PHE A C 1
ATOM 852 O O . PHE A 1 106 ? 9.386 6.722 -14.652 1.00 94.69 106 PHE A O 1
ATOM 859 N N . ARG A 1 107 ? 10.198 8.067 -16.272 1.00 93.69 107 ARG A N 1
ATOM 860 C CA . ARG A 1 107 ? 10.468 9.216 -15.400 1.00 93.69 107 ARG A CA 1
ATOM 861 C C . ARG A 1 107 ? 9.212 9.680 -14.661 1.00 93.69 107 ARG A C 1
ATOM 863 O O . ARG A 1 107 ? 9.273 9.889 -13.463 1.00 93.69 107 ARG A O 1
ATOM 870 N N . PHE A 1 108 ? 8.074 9.735 -15.352 1.00 95.06 108 PHE A N 1
ATOM 871 C CA . PHE A 1 108 ? 6.794 10.113 -14.757 1.00 95.06 108 PHE A CA 1
ATOM 872 C C . PHE A 1 108 ? 6.354 9.139 -13.655 1.00 95.06 108 PHE A C 1
ATOM 874 O O . PHE A 1 108 ? 5.929 9.574 -12.592 1.00 95.06 108 PHE A O 1
ATOM 881 N N . ILE A 1 109 ? 6.507 7.827 -13.870 1.00 95.44 109 ILE A N 1
ATOM 882 C CA . ILE A 1 109 ? 6.183 6.812 -12.852 1.00 95.44 109 ILE A CA 1
ATOM 883 C C . ILE A 1 109 ? 7.098 6.966 -11.628 1.00 95.44 109 ILE A C 1
ATOM 885 O O . ILE A 1 109 ? 6.621 6.923 -10.496 1.00 95.44 109 ILE A O 1
ATOM 889 N N . HIS A 1 110 ? 8.400 7.170 -11.846 1.00 95.31 110 HIS A N 1
ATOM 890 C CA . HIS A 1 110 ? 9.364 7.380 -10.762 1.00 95.31 110 HIS A CA 1
ATOM 891 C C . HIS A 1 110 ? 9.075 8.666 -9.977 1.00 95.31 110 HIS A C 1
ATOM 893 O O . HIS A 1 110 ? 9.064 8.639 -8.746 1.00 95.31 110 HIS A O 1
ATOM 899 N N . ASP A 1 111 ? 8.747 9.762 -10.665 1.00 95.00 111 ASP A N 1
ATOM 900 C CA . ASP A 1 111 ? 8.381 11.029 -10.029 1.00 95.00 111 ASP A CA 1
ATOM 901 C C . ASP A 1 111 ? 7.110 10.870 -9.171 1.00 95.00 111 ASP A C 1
ATOM 903 O O . ASP A 1 111 ? 7.071 11.369 -8.050 1.00 95.00 111 ASP A O 1
ATOM 907 N N . ILE A 1 112 ? 6.101 10.108 -9.624 1.00 95.19 112 ILE A N 1
ATOM 908 C CA . ILE A 1 112 ? 4.916 9.780 -8.807 1.00 95.19 112 ILE A CA 1
ATOM 909 C C . ILE A 1 112 ? 5.318 9.057 -7.517 1.00 95.19 112 ILE A C 1
ATOM 911 O O . ILE A 1 112 ? 4.895 9.452 -6.429 1.00 95.19 112 ILE A O 1
ATOM 915 N N . VAL A 1 113 ? 6.125 7.997 -7.621 1.00 95.19 113 VAL A N 1
ATOM 916 C CA . VAL A 1 113 ? 6.561 7.203 -6.459 1.00 95.19 113 VAL A CA 1
ATOM 917 C C . VAL A 1 113 ? 7.375 8.064 -5.495 1.00 95.19 113 VAL A C 1
ATOM 919 O O . VAL A 1 113 ? 7.158 8.003 -4.284 1.00 95.19 113 VAL A O 1
ATOM 922 N N . THR A 1 114 ? 8.256 8.909 -6.027 1.00 93.94 114 THR A N 1
ATOM 923 C CA . THR A 1 114 ? 9.063 9.858 -5.254 1.00 93.94 114 THR A CA 1
ATOM 924 C C . THR A 1 114 ? 8.181 10.864 -4.523 1.00 93.94 114 THR A C 1
ATOM 926 O O . THR A 1 114 ? 8.379 11.087 -3.331 1.00 93.94 114 THR A O 1
ATOM 929 N N . SER A 1 115 ? 7.154 11.410 -5.175 1.00 94.00 115 SER A N 1
ATOM 930 C CA . SER A 1 115 ? 6.206 12.341 -4.555 1.00 94.00 115 SER A CA 1
ATOM 931 C C . SER A 1 115 ? 5.342 11.692 -3.478 1.00 94.00 115 SER A C 1
ATOM 933 O O . SER A 1 115 ? 5.130 12.289 -2.420 1.00 94.00 115 SER A O 1
ATOM 935 N N . ILE A 1 116 ? 4.880 10.455 -3.697 1.00 93.88 116 ILE A N 1
ATOM 936 C CA . ILE A 1 116 ? 4.212 9.681 -2.643 1.00 93.88 116 ILE A CA 1
ATOM 937 C C . ILE A 1 116 ? 5.169 9.499 -1.469 1.00 93.88 116 ILE A C 1
ATOM 939 O O . ILE A 1 116 ? 4.784 9.699 -0.320 1.00 93.88 116 ILE A O 1
ATOM 943 N N . ASN A 1 117 ? 6.419 9.130 -1.735 1.00 92.06 117 ASN A N 1
ATOM 944 C CA . ASN A 1 117 ? 7.387 8.886 -0.683 1.00 92.06 117 ASN A CA 1
ATOM 945 C C . ASN A 1 117 ? 7.757 10.167 0.084 1.00 92.06 117 ASN A C 1
ATOM 947 O O . ASN A 1 117 ? 7.863 10.126 1.305 1.00 92.06 117 ASN A O 1
ATOM 951 N N . ALA A 1 118 ? 7.857 11.311 -0.593 1.00 91.81 118 ALA A N 1
ATOM 952 C CA . ALA A 1 118 ? 8.095 12.606 0.039 1.00 91.81 118 ALA A CA 1
ATOM 953 C C . ALA A 1 118 ? 6.953 13.016 0.983 1.00 91.81 118 ALA A C 1
ATOM 955 O O . ALA A 1 118 ? 7.205 13.597 2.036 1.00 91.81 118 ALA A O 1
ATOM 956 N N . ARG A 1 119 ? 5.699 12.703 0.628 1.00 91.25 119 ARG A N 1
ATOM 957 C CA . ARG A 1 119 ? 4.521 13.083 1.423 1.00 91.25 119 ARG A CA 1
ATOM 958 C C . ARG A 1 119 ? 4.147 12.062 2.501 1.00 91.25 119 ARG A C 1
ATOM 960 O O . ARG A 1 119 ? 3.727 12.452 3.584 1.00 91.25 119 ARG A O 1
ATOM 967 N N . PHE A 1 120 ? 4.274 10.771 2.207 1.00 91.75 120 PHE A N 1
ATOM 968 C CA . PHE A 1 120 ? 3.748 9.678 3.035 1.00 91.75 120 PHE A CA 1
ATOM 969 C C . PHE A 1 120 ? 4.825 8.737 3.590 1.00 91.75 120 PHE A C 1
ATOM 971 O O . PHE A 1 120 ? 4.501 7.900 4.430 1.00 91.75 120 PHE A O 1
ATOM 978 N N . ALA A 1 121 ? 6.079 8.838 3.134 1.00 90.94 121 ALA A N 1
ATOM 979 C CA . ALA A 1 121 ? 7.184 7.953 3.520 1.00 90.94 121 ALA A CA 1
ATOM 980 C C . ALA A 1 121 ? 6.833 6.454 3.403 1.00 90.94 121 ALA A C 1
ATOM 982 O O . ALA A 1 121 ? 7.091 5.668 4.318 1.00 90.94 121 ALA A O 1
ATOM 983 N N . ALA A 1 122 ? 6.183 6.081 2.295 1.00 89.12 122 ALA A N 1
ATOM 984 C CA . ALA A 1 122 ? 5.557 4.774 2.103 1.00 89.12 122 ALA A CA 1
ATOM 985 C C . ALA A 1 122 ? 6.468 3.726 1.435 1.00 89.12 122 ALA A C 1
ATOM 987 O O . ALA A 1 122 ? 6.360 2.542 1.747 1.00 89.12 122 ALA A O 1
ATOM 988 N N . TYR A 1 123 ? 7.349 4.142 0.519 1.0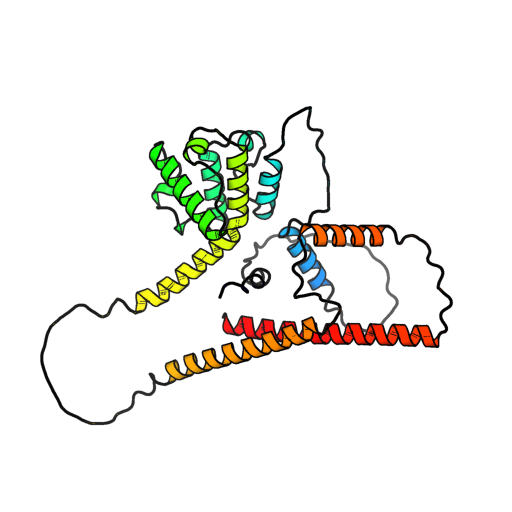0 91.81 123 TYR A N 1
ATOM 989 C CA . TYR A 1 123 ? 8.069 3.233 -0.388 1.00 91.81 123 TYR A CA 1
ATOM 990 C C . TYR A 1 123 ? 9.598 3.334 -0.296 1.00 91.81 123 TYR A C 1
ATOM 992 O O . TYR A 1 123 ? 10.299 2.587 -0.964 1.00 91.81 123 TYR A O 1
ATOM 1000 N N . ASP A 1 124 ? 10.150 4.224 0.523 1.00 90.00 124 ASP A N 1
ATOM 1001 C CA . ASP A 1 124 ? 11.601 4.359 0.710 1.00 90.00 124 ASP A CA 1
ATOM 1002 C C . ASP A 1 124 ? 12.306 3.049 1.080 1.00 90.00 124 ASP A C 1
ATOM 1004 O O . ASP A 1 124 ? 13.342 2.719 0.517 1.00 90.00 124 ASP A O 1
ATOM 1008 N N . HIS A 1 125 ? 11.732 2.289 2.006 1.00 90.06 125 HIS A N 1
ATOM 1009 C CA . HIS A 1 125 ? 12.354 1.107 2.597 1.00 90.06 125 HIS A CA 1
ATOM 1010 C C . HIS A 1 125 ? 12.431 -0.119 1.669 1.00 90.06 125 HIS A C 1
ATOM 1012 O O . HIS A 1 125 ? 13.041 -1.119 2.046 1.00 90.06 125 HIS A O 1
ATOM 1018 N N . ILE A 1 126 ? 11.797 -0.079 0.491 1.00 92.56 126 ILE A N 1
ATOM 1019 C CA . ILE A 1 126 ? 11.868 -1.166 -0.502 1.00 92.56 126 ILE A CA 1
ATOM 1020 C C . ILE A 1 126 ? 12.944 -0.933 -1.564 1.00 92.56 126 ILE A C 1
ATOM 1022 O O . ILE A 1 126 ? 13.310 -1.866 -2.276 1.00 92.56 126 ILE A O 1
ATOM 1026 N N . PHE A 1 127 ? 13.445 0.296 -1.676 1.00 93.25 127 PHE A N 1
ATOM 1027 C CA . PHE A 1 127 ? 14.423 0.682 -2.680 1.00 93.25 127 PHE A CA 1
ATOM 1028 C C . PHE A 1 127 ? 15.799 0.867 -2.056 1.00 93.25 127 PHE A C 1
ATOM 1030 O O . PHE A 1 127 ? 15.950 1.290 -0.910 1.00 93.25 127 PHE A O 1
ATOM 1037 N N . ARG A 1 128 ? 16.829 0.569 -2.843 1.00 91.25 128 ARG A N 1
ATOM 1038 C CA . ARG A 1 128 ? 18.202 0.926 -2.491 1.00 91.25 128 ARG A CA 1
ATOM 1039 C C . ARG A 1 128 ? 18.392 2.448 -2.618 1.00 91.25 128 ARG A C 1
ATOM 1041 O O . ARG A 1 128 ? 17.672 3.079 -3.394 1.00 91.25 128 ARG A O 1
ATOM 1048 N N . PRO A 1 129 ? 19.356 3.065 -1.911 1.00 89.44 129 PRO A N 1
ATOM 1049 C CA . PRO A 1 129 ? 19.560 4.516 -1.972 1.00 89.44 129 PRO A CA 1
ATOM 1050 C C . PRO A 1 129 ? 19.852 5.038 -3.389 1.00 89.44 129 PRO A C 1
ATOM 1052 O O . PRO A 1 129 ? 19.428 6.137 -3.729 1.00 89.44 129 PRO A O 1
ATOM 1055 N N . ASP A 1 130 ? 20.500 4.241 -4.240 1.00 89.69 130 ASP A N 1
ATOM 1056 C CA . ASP A 1 130 ? 20.742 4.538 -5.658 1.00 89.69 130 ASP A CA 1
ATOM 1057 C C . ASP A 1 130 ? 19.471 4.473 -6.519 1.00 89.69 130 ASP A C 1
ATOM 1059 O O . ASP A 1 130 ? 19.411 5.083 -7.576 1.00 89.69 130 ASP A O 1
ATOM 1063 N N . GLN A 1 131 ? 18.426 3.771 -6.082 1.00 90.81 131 GLN A N 1
ATOM 1064 C CA . GLN A 1 131 ? 17.151 3.681 -6.802 1.00 90.81 131 GLN A CA 1
ATOM 1065 C C . GLN A 1 131 ? 16.183 4.825 -6.452 1.00 90.81 131 GLN A C 1
ATOM 1067 O O . GLN A 1 131 ? 15.194 5.050 -7.157 1.00 90.81 131 GLN A O 1
ATOM 1072 N N . LEU A 1 132 ? 16.453 5.556 -5.367 1.00 90.75 132 LEU A N 1
ATOM 1073 C CA . LEU A 1 132 ? 15.654 6.713 -4.960 1.00 90.75 132 LEU A CA 1
ATOM 1074 C C . LEU A 1 132 ? 15.897 7.930 -5.860 1.00 90.75 132 LEU A C 1
ATOM 1076 O O . LEU A 1 132 ? 15.003 8.759 -6.000 1.00 90.75 132 LEU A O 1
ATOM 1080 N N . ASP A 1 133 ? 17.060 8.016 -6.507 1.00 91.06 133 ASP A N 1
ATOM 1081 C CA . ASP A 1 133 ? 17.343 9.040 -7.509 1.00 91.06 133 ASP A CA 1
ATOM 1082 C C . ASP A 1 133 ? 17.163 8.479 -8.925 1.00 91.06 133 ASP A C 1
ATOM 1084 O O . ASP A 1 133 ? 17.842 7.544 -9.352 1.00 91.06 133 ASP A O 1
ATOM 1088 N N . ALA A 1 134 ? 16.263 9.081 -9.702 1.00 90.19 134 ALA A N 1
ATOM 1089 C CA . ALA A 1 134 ? 16.055 8.675 -11.086 1.00 90.19 134 ALA A CA 1
ATOM 1090 C C . ALA A 1 134 ? 17.248 8.987 -12.008 1.00 90.19 134 ALA A C 1
ATOM 1092 O O . ALA A 1 134 ? 17.289 8.441 -13.110 1.00 90.19 134 ALA A O 1
ATOM 1093 N N . SER A 1 135 ? 18.215 9.819 -11.595 1.00 90.50 135 SER A N 1
ATOM 1094 C CA . SER A 1 135 ? 19.458 10.031 -12.355 1.00 90.50 135 SER A CA 1
ATOM 1095 C C . SER A 1 135 ? 20.343 8.774 -12.398 1.00 90.50 135 SER A C 1
ATOM 1097 O O . SER A 1 135 ? 21.010 8.511 -13.398 1.00 90.50 135 SER A O 1
ATOM 1099 N N . CYS A 1 136 ? 20.282 7.942 -11.356 1.00 91.31 136 CYS A N 1
ATOM 1100 C CA . CYS A 1 136 ? 21.053 6.707 -11.246 1.00 91.31 136 CYS A CA 1
ATOM 1101 C C . CYS A 1 136 ? 20.451 5.536 -12.052 1.00 91.31 136 CYS A C 1
ATOM 1103 O O . CYS A 1 136 ? 21.132 4.526 -12.277 1.00 91.31 136 CYS A O 1
ATOM 1105 N N . ILE A 1 137 ? 19.197 5.662 -12.510 1.00 92.06 137 ILE A N 1
ATOM 1106 C CA . ILE A 1 137 ? 18.442 4.635 -13.248 1.00 92.06 137 ILE A CA 1
ATOM 1107 C C . ILE A 1 137 ? 18.439 4.940 -14.757 1.00 92.06 137 ILE A C 1
ATOM 1109 O O . ILE A 1 137 ? 17.415 5.226 -15.386 1.00 92.06 137 ILE A O 1
ATOM 1113 N N . ASP A 1 138 ? 19.617 4.861 -15.358 1.00 89.75 138 ASP A N 1
ATOM 1114 C CA . ASP A 1 138 ? 19.857 5.130 -16.775 1.00 89.75 138 ASP A CA 1
ATOM 1115 C C . ASP A 1 138 ? 19.633 3.900 -17.674 1.00 89.75 138 ASP A C 1
ATOM 1117 O O . ASP A 1 138 ? 18.987 3.997 -18.727 1.00 89.75 138 ASP A O 1
ATOM 1121 N N . SER A 1 139 ? 20.101 2.727 -17.239 1.00 93.50 139 SER A N 1
ATOM 1122 C CA . SER A 1 139 ? 20.037 1.490 -18.022 1.00 93.50 139 SER A CA 1
ATOM 1123 C C . SER A 1 139 ? 18.642 0.856 -18.058 1.00 93.50 139 SER A C 1
ATOM 1125 O O . SER A 1 139 ? 17.808 1.020 -17.161 1.00 93.50 139 SER A O 1
ATOM 1127 N N . LYS A 1 140 ? 18.367 0.094 -19.124 1.00 93.50 140 LYS A N 1
ATOM 1128 C CA . LYS A 1 140 ? 17.096 -0.627 -19.292 1.00 93.50 140 LYS A CA 1
ATOM 1129 C C . LYS A 1 140 ? 16.907 -1.671 -18.191 1.00 93.50 140 LYS A C 1
ATOM 1131 O O . LYS A 1 140 ? 15.794 -1.858 -17.708 1.00 93.50 140 LYS A O 1
ATOM 1136 N N . GLU A 1 141 ? 17.990 -2.319 -17.788 1.00 94.88 141 GLU A N 1
ATOM 1137 C CA . GLU A 1 141 ? 18.029 -3.367 -16.773 1.00 94.88 141 GLU A CA 1
ATOM 1138 C C . GLU A 1 141 ? 17.656 -2.795 -15.403 1.00 94.88 141 GLU A C 1
ATOM 1140 O O . GLU A 1 141 ? 16.767 -3.337 -14.750 1.00 94.88 141 GLU A O 1
ATOM 1145 N N . LYS A 1 142 ? 18.221 -1.639 -15.025 1.00 94.81 142 LYS A N 1
ATOM 1146 C CA . LYS A 1 142 ? 17.878 -0.953 -13.770 1.00 94.81 142 LYS A CA 1
ATOM 1147 C C . LYS A 1 142 ? 16.416 -0.495 -13.742 1.00 94.81 142 LYS A C 1
ATOM 1149 O O . LYS A 1 142 ? 15.763 -0.595 -12.708 1.00 94.81 142 LYS A O 1
ATOM 1154 N N . LYS A 1 143 ? 15.865 -0.035 -14.876 1.00 95.31 143 LYS A N 1
ATOM 1155 C CA . LYS A 1 143 ? 14.432 0.323 -14.985 1.00 95.31 143 LYS A CA 1
ATOM 1156 C C . LYS A 1 143 ? 13.527 -0.888 -14.769 1.00 95.31 143 LYS A C 1
ATOM 1158 O O . LYS A 1 143 ? 12.491 -0.770 -14.118 1.00 95.31 143 LYS A O 1
ATOM 1163 N N . ILE A 1 144 ? 13.913 -2.041 -15.320 1.00 96.19 144 ILE A N 1
ATOM 1164 C CA . ILE A 1 144 ? 13.187 -3.300 -15.129 1.00 96.19 144 ILE A CA 1
ATOM 1165 C C . ILE A 1 144 ? 13.282 -3.741 -13.668 1.00 96.19 144 ILE A C 1
ATOM 1167 O O . ILE A 1 144 ? 12.257 -4.093 -13.094 1.00 96.19 144 ILE A O 1
ATOM 1171 N N . GLU A 1 145 ? 14.464 -3.686 -13.054 1.00 95.69 145 GLU A N 1
ATOM 1172 C CA . GLU A 1 145 ? 14.656 -4.035 -11.642 1.00 95.69 145 GLU A CA 1
ATOM 1173 C C . GLU A 1 145 ? 13.790 -3.158 -10.729 1.00 95.69 145 GLU A C 1
ATOM 1175 O O . GLU A 1 145 ? 12.992 -3.685 -9.959 1.00 95.69 145 GLU A O 1
ATOM 1180 N N . TYR A 1 146 ? 13.850 -1.832 -10.899 1.00 96.69 146 TYR A N 1
ATOM 1181 C CA . TYR A 1 146 ? 13.056 -0.871 -10.127 1.00 96.69 146 TYR A CA 1
ATOM 1182 C C . TYR A 1 146 ? 11.553 -1.179 -10.176 1.00 96.69 146 TYR A C 1
ATOM 1184 O O . TYR A 1 146 ? 10.885 -1.282 -9.146 1.00 96.69 146 TYR A O 1
ATOM 1192 N N . LEU A 1 147 ? 11.012 -1.355 -11.385 1.00 96.31 147 LEU A N 1
ATOM 1193 C CA . LEU A 1 147 ? 9.589 -1.630 -11.573 1.00 96.31 147 LEU A CA 1
ATOM 1194 C C . LEU A 1 147 ? 9.195 -3.029 -11.087 1.00 96.31 147 LEU A C 1
ATOM 1196 O O . LEU A 1 147 ? 8.080 -3.198 -10.604 1.00 96.31 147 LEU A O 1
ATOM 1200 N N . THR A 1 148 ? 10.085 -4.019 -11.192 1.00 96.12 148 THR A N 1
ATOM 1201 C CA . THR A 1 148 ? 9.829 -5.379 -10.692 1.00 96.12 148 THR A CA 1
ATOM 1202 C C . THR A 1 148 ? 9.678 -5.368 -9.175 1.00 96.12 148 THR A C 1
ATOM 1204 O O . THR A 1 148 ? 8.648 -5.819 -8.677 1.00 96.12 148 THR A O 1
ATOM 1207 N N . THR A 1 149 ? 10.619 -4.745 -8.457 1.00 95.38 149 THR A N 1
ATOM 1208 C CA . THR A 1 149 ? 10.550 -4.581 -6.995 1.00 95.38 149 THR A CA 1
ATOM 1209 C C . THR A 1 149 ? 9.254 -3.894 -6.568 1.00 95.38 149 THR A C 1
ATOM 1211 O O . THR A 1 149 ? 8.579 -4.340 -5.639 1.00 95.38 149 THR A O 1
ATOM 1214 N N . LEU A 1 150 ? 8.860 -2.832 -7.278 1.00 95.75 150 LEU A N 1
ATOM 1215 C CA . LEU A 1 150 ? 7.645 -2.084 -6.966 1.00 95.75 150 LEU A CA 1
ATOM 1216 C C . LEU A 1 150 ? 6.364 -2.905 -7.205 1.00 95.75 150 LEU A C 1
ATOM 1218 O O . LEU A 1 150 ? 5.471 -2.911 -6.357 1.00 95.75 150 LEU A O 1
ATOM 1222 N N . VAL A 1 151 ? 6.264 -3.618 -8.334 1.00 95.69 151 VAL A N 1
ATOM 1223 C CA . VAL A 1 151 ? 5.101 -4.465 -8.663 1.00 95.69 151 VAL A CA 1
ATOM 1224 C C . VAL A 1 151 ? 4.965 -5.632 -7.686 1.00 95.69 151 VAL A C 1
ATOM 1226 O O . VAL A 1 151 ? 3.853 -5.920 -7.232 1.00 95.69 151 VAL A O 1
ATOM 1229 N N . GLU A 1 152 ? 6.069 -6.298 -7.346 1.00 95.19 152 GLU A N 1
ATOM 1230 C CA . GLU A 1 152 ? 6.079 -7.407 -6.386 1.00 95.19 152 GLU A CA 1
ATOM 1231 C C . GLU A 1 152 ? 5.642 -6.940 -4.997 1.00 95.19 152 GLU A C 1
ATOM 1233 O O . GLU A 1 152 ? 4.772 -7.562 -4.380 1.00 95.19 152 GLU A O 1
ATOM 1238 N N . TYR A 1 153 ? 6.165 -5.799 -4.542 1.00 95.25 153 TYR A N 1
ATOM 1239 C CA . TYR A 1 153 ? 5.800 -5.228 -3.251 1.00 95.25 153 TYR A CA 1
ATOM 1240 C C . TYR A 1 153 ? 4.311 -4.864 -3.173 1.00 95.25 153 TYR A C 1
ATOM 1242 O O . TYR A 1 153 ? 3.620 -5.272 -2.239 1.00 95.25 153 TYR A O 1
ATOM 1250 N N . ILE A 1 154 ? 3.772 -4.171 -4.180 1.00 95.00 154 ILE A N 1
ATOM 1251 C CA . ILE A 1 154 ? 2.346 -3.801 -4.217 1.00 95.00 154 ILE A CA 1
ATOM 1252 C C . ILE A 1 154 ? 1.451 -5.041 -4.288 1.00 95.00 154 ILE A C 1
ATOM 1254 O O . ILE A 1 154 ? 0.423 -5.100 -3.610 1.00 95.00 154 ILE A O 1
ATOM 1258 N N . SER A 1 155 ? 1.852 -6.053 -5.064 1.00 94.56 155 SER A N 1
ATOM 1259 C CA . SER A 1 155 ? 1.122 -7.324 -5.142 1.00 94.56 155 SER A CA 1
ATOM 1260 C C . SER A 1 155 ? 1.077 -8.029 -3.782 1.00 94.56 155 SER A C 1
ATOM 1262 O O . SER A 1 155 ? 0.034 -8.564 -3.397 1.00 94.56 155 SER A O 1
ATOM 1264 N N . SER A 1 156 ? 2.183 -7.982 -3.027 1.00 93.94 156 SER A N 1
ATOM 1265 C CA . SER A 1 156 ? 2.264 -8.510 -1.662 1.00 93.94 156 SER A CA 1
ATOM 1266 C C . SER A 1 156 ? 1.373 -7.734 -0.688 1.00 93.94 156 SER A C 1
ATOM 1268 O O . SER A 1 156 ? 0.680 -8.350 0.119 1.00 93.94 156 SER A O 1
ATOM 1270 N N . LEU A 1 157 ? 1.347 -6.399 -0.769 1.00 92.75 157 LEU A N 1
ATOM 1271 C CA . LEU A 1 157 ? 0.536 -5.558 0.119 1.00 92.75 157 LEU A CA 1
ATOM 1272 C C . LEU A 1 157 ? -0.970 -5.745 -0.093 1.00 92.75 157 LEU A C 1
ATOM 1274 O O . LEU A 1 157 ? -1.724 -5.852 0.872 1.00 92.75 157 LEU A O 1
ATOM 1278 N N . LEU A 1 158 ? -1.422 -5.784 -1.349 1.00 91.81 158 LEU A N 1
ATOM 1279 C CA . LEU A 1 158 ? -2.848 -5.897 -1.677 1.00 91.81 158 LEU A CA 1
ATOM 1280 C C . LEU A 1 158 ? -3.367 -7.341 -1.617 1.00 91.81 158 LEU A C 1
ATOM 1282 O O . LEU A 1 158 ? -4.580 -7.559 -1.665 1.00 91.81 158 LEU A O 1
ATOM 1286 N N . GLY A 1 159 ? -2.469 -8.331 -1.557 1.00 90.56 159 GLY A N 1
ATOM 1287 C CA . GLY A 1 159 ? -2.821 -9.750 -1.631 1.00 90.56 159 GLY A CA 1
ATOM 1288 C C . GLY A 1 159 ? -3.468 -10.138 -2.966 1.00 90.56 159 GLY A C 1
ATOM 1289 O O . GLY A 1 159 ? -4.248 -11.090 -3.024 1.00 90.56 159 GLY A O 1
ATOM 1290 N N . LYS A 1 160 ? -3.191 -9.381 -4.034 1.00 88.00 160 LYS A N 1
ATOM 1291 C CA . LYS A 1 160 ? -3.722 -9.585 -5.388 1.00 88.00 160 LYS A CA 1
ATOM 1292 C C . LYS A 1 160 ? -2.574 -9.531 -6.387 1.00 88.00 160 LYS A C 1
ATOM 1294 O O . LYS A 1 160 ? -1.697 -8.682 -6.280 1.00 88.00 160 LYS A O 1
ATOM 1299 N N . LYS A 1 161 ? -2.602 -10.412 -7.388 1.00 88.94 161 LYS A N 1
ATOM 1300 C CA . LYS A 1 161 ? -1.633 -10.377 -8.486 1.00 88.94 161 LYS A CA 1
ATOM 1301 C C . LYS A 1 161 ? -1.957 -9.201 -9.408 1.00 88.94 161 LYS A C 1
ATOM 1303 O O . LYS A 1 161 ? -3.043 -9.163 -9.982 1.00 88.94 161 LYS A O 1
ATOM 1308 N N . VAL A 1 162 ? -1.023 -8.264 -9.551 1.00 90.88 162 VAL A N 1
ATOM 1309 C CA . VAL A 1 162 ? -1.155 -7.138 -10.482 1.00 90.88 162 VAL A CA 1
ATOM 1310 C C . VAL A 1 162 ? -0.842 -7.618 -11.904 1.00 90.88 162 VAL A C 1
ATOM 1312 O O . VAL A 1 162 ? 0.245 -8.129 -12.167 1.00 90.88 162 VAL A O 1
ATOM 1315 N N . ASP A 1 163 ? -1.805 -7.493 -12.820 1.00 90.81 163 ASP A N 1
ATOM 1316 C CA . ASP A 1 163 ? -1.692 -7.985 -14.201 1.00 90.81 163 ASP A CA 1
ATOM 1317 C C . ASP A 1 163 ? -0.952 -6.984 -15.101 1.00 90.81 163 ASP A C 1
ATOM 1319 O O . ASP A 1 163 ? -1.560 -6.281 -15.912 1.00 90.81 163 ASP A O 1
ATOM 1323 N N . VAL A 1 164 ? 0.365 -6.867 -14.898 1.00 93.75 164 VAL A N 1
ATOM 1324 C CA . VAL A 1 164 ? 1.240 -5.987 -15.684 1.00 93.75 164 VAL A CA 1
ATOM 1325 C C . VAL A 1 164 ? 2.575 -6.659 -15.989 1.00 93.75 164 VAL A C 1
ATOM 1327 O O . VAL A 1 164 ? 3.184 -7.303 -15.137 1.00 93.75 164 VAL A O 1
ATOM 1330 N N . ASN A 1 165 ? 3.069 -6.461 -17.213 1.00 95.06 165 ASN A N 1
ATOM 1331 C CA . ASN A 1 165 ? 4.401 -6.888 -17.621 1.00 95.06 165 ASN A CA 1
ATOM 1332 C C . ASN A 1 165 ? 5.384 -5.709 -17.590 1.00 95.06 165 ASN A C 1
ATOM 1334 O O . ASN A 1 165 ? 5.305 -4.793 -18.408 1.00 95.06 165 ASN A O 1
ATOM 1338 N N . VAL A 1 166 ? 6.372 -5.763 -16.696 1.00 95.94 166 VAL A N 1
ATOM 1339 C CA . VAL A 1 166 ? 7.375 -4.701 -16.508 1.00 95.94 166 VAL A CA 1
ATOM 1340 C C . VAL A 1 166 ? 8.094 -4.326 -17.810 1.00 95.94 166 VAL A C 1
ATOM 1342 O O . VAL A 1 166 ? 8.319 -3.147 -18.086 1.00 95.94 166 VAL A O 1
ATOM 1345 N N . LYS A 1 167 ? 8.399 -5.305 -18.674 1.00 95.75 167 LYS A N 1
ATOM 1346 C CA . LYS A 1 167 ? 9.060 -5.042 -19.965 1.00 95.75 167 LYS A CA 1
ATOM 1347 C C . LYS A 1 167 ? 8.184 -4.193 -20.894 1.00 95.75 167 LYS A C 1
ATOM 1349 O O . LYS A 1 167 ? 8.715 -3.382 -21.652 1.00 95.75 167 LYS A O 1
ATOM 1354 N N . LYS A 1 168 ? 6.858 -4.363 -20.823 1.00 95.38 168 LYS A N 1
ATOM 1355 C CA . LYS A 1 168 ? 5.880 -3.602 -21.613 1.00 95.38 168 LYS A CA 1
ATOM 1356 C C . LYS A 1 168 ? 5.792 -2.158 -21.129 1.00 95.38 168 LYS A C 1
ATOM 1358 O O . LYS A 1 168 ? 5.894 -1.271 -21.975 1.00 95.38 168 LYS A O 1
ATOM 1363 N N . ILE A 1 169 ? 5.782 -1.928 -19.811 1.00 95.50 169 ILE A N 1
ATOM 1364 C CA . ILE A 1 169 ? 5.843 -0.577 -19.221 1.00 95.50 169 ILE A CA 1
ATOM 1365 C C . ILE A 1 169 ? 7.086 0.173 -19.718 1.00 95.50 169 ILE A C 1
ATOM 1367 O O . ILE A 1 169 ? 6.973 1.270 -20.257 1.00 95.50 169 ILE A O 1
ATOM 1371 N N . VAL A 1 170 ? 8.276 -0.436 -19.608 1.00 94.81 170 VAL A N 1
ATOM 1372 C CA . VAL A 1 170 ? 9.541 0.204 -20.026 1.00 94.81 170 VAL A CA 1
ATOM 1373 C C . VAL A 1 170 ? 9.547 0.530 -21.524 1.00 94.81 170 VAL A C 1
ATOM 1375 O O . VAL A 1 170 ? 10.126 1.533 -21.934 1.00 94.81 170 VAL A O 1
ATOM 1378 N N . SER A 1 171 ? 8.879 -0.285 -22.347 1.00 93.19 171 SER A N 1
ATOM 1379 C CA . SER A 1 171 ? 8.718 -0.027 -23.786 1.00 93.19 171 SER A CA 1
ATOM 1380 C C . SER A 1 171 ? 7.628 1.001 -24.136 1.00 93.19 171 SER A C 1
ATOM 1382 O O . SER A 1 171 ? 7.500 1.368 -25.303 1.00 93.19 171 SER A O 1
ATOM 1384 N N . GLY A 1 172 ? 6.832 1.456 -23.161 1.00 92.25 172 GLY A N 1
ATOM 1385 C CA . GLY A 1 172 ? 5.675 2.326 -23.388 1.00 92.25 172 GLY A CA 1
ATOM 1386 C C . GLY A 1 172 ? 4.495 1.623 -24.071 1.00 92.25 172 GLY A C 1
ATOM 1387 O O . GLY A 1 172 ? 3.749 2.269 -24.804 1.00 92.25 172 GLY A O 1
ATOM 1388 N N . SER A 1 173 ? 4.360 0.309 -23.871 1.00 92.75 173 SER A N 1
ATOM 1389 C CA . SER A 1 173 ? 3.244 -0.516 -24.355 1.00 92.75 173 SER A CA 1
ATOM 1390 C C . SER A 1 173 ? 2.244 -0.783 -23.226 1.00 92.75 173 SER A C 1
ATOM 1392 O O . SER A 1 173 ? 2.628 -0.777 -22.060 1.00 92.75 173 SER A O 1
ATOM 1394 N N . GLU A 1 174 ? 0.989 -1.089 -23.570 1.00 92.81 174 GLU A N 1
ATOM 1395 C CA . GLU A 1 174 ? -0.077 -1.457 -22.613 1.00 92.81 174 GLU A CA 1
ATOM 1396 C C . GLU A 1 174 ? -0.339 -0.374 -21.534 1.00 92.81 174 GLU A C 1
ATOM 1398 O O . GLU A 1 174 ? -0.226 -0.629 -20.326 1.00 92.81 174 GLU A O 1
ATOM 1403 N N . PRO A 1 175 ? -0.701 0.863 -21.939 1.00 93.75 175 PRO A N 1
ATOM 1404 C CA . PRO A 1 175 ? -0.953 1.948 -20.992 1.00 93.75 175 PRO A CA 1
ATOM 1405 C C . PRO A 1 175 ? -2.148 1.661 -20.074 1.00 93.75 175 PRO A C 1
ATOM 1407 O O . PRO A 1 175 ? -2.105 2.037 -18.909 1.00 93.75 175 PRO A O 1
ATOM 1410 N N . GLU A 1 176 ? -3.168 0.937 -20.536 1.00 93.62 176 GLU A N 1
ATOM 1411 C CA . GLU A 1 176 ? -4.327 0.507 -19.733 1.00 93.62 176 GLU A CA 1
ATOM 1412 C C . GLU A 1 176 ? -3.907 -0.316 -18.504 1.00 93.62 176 GLU A C 1
ATOM 1414 O O . GLU A 1 176 ? -4.309 -0.054 -17.366 1.00 93.62 176 GLU A O 1
ATOM 1419 N N . ARG A 1 177 ? -3.019 -1.292 -18.722 1.00 94.25 177 ARG A N 1
ATOM 1420 C CA . ARG A 1 177 ? -2.461 -2.143 -17.665 1.00 94.25 177 ARG A CA 1
ATOM 1421 C C . ARG A 1 177 ? -1.568 -1.336 -16.732 1.00 94.25 177 ARG A C 1
ATOM 1423 O O . ARG A 1 177 ? -1.667 -1.468 -15.515 1.00 94.25 177 ARG A O 1
ATOM 1430 N N . THR A 1 178 ? -0.774 -0.425 -17.292 1.00 95.75 178 THR A N 1
ATOM 1431 C CA . THR A 1 178 ? 0.046 0.501 -16.500 1.00 95.75 178 THR A CA 1
ATOM 1432 C C . THR A 1 178 ? -0.819 1.399 -15.609 1.00 95.75 178 THR A C 1
ATOM 1434 O O . THR A 1 178 ? -0.508 1.567 -14.435 1.00 95.75 178 THR A O 1
ATOM 1437 N N . ASN A 1 179 ? -1.944 1.910 -16.115 1.00 95.44 179 ASN A N 1
ATOM 1438 C CA . ASN A 1 179 ? -2.907 2.700 -15.341 1.00 95.44 179 ASN A CA 1
ATOM 1439 C C . ASN A 1 179 ? -3.547 1.882 -14.216 1.00 95.44 179 ASN A C 1
ATOM 1441 O O . ASN A 1 179 ? -3.633 2.360 -13.089 1.00 95.44 179 ASN A O 1
ATOM 1445 N N . THR A 1 180 ? -3.901 0.623 -14.484 1.00 94.38 180 THR A N 1
ATOM 1446 C CA . THR A 1 180 ? -4.399 -0.298 -13.449 1.00 94.38 180 THR A CA 1
ATOM 1447 C C . THR A 1 180 ? -3.367 -0.482 -12.329 1.00 94.38 180 THR A C 1
ATOM 1449 O O . THR A 1 180 ? -3.703 -0.425 -11.147 1.00 94.38 180 THR A O 1
ATOM 1452 N N . PHE A 1 181 ? -2.085 -0.633 -12.676 1.00 96.00 181 PHE A N 1
ATOM 1453 C CA . PHE A 1 181 ? -1.002 -0.677 -11.691 1.00 96.00 181 PHE A CA 1
ATOM 1454 C C . PHE A 1 181 ? -0.850 0.634 -10.910 1.00 96.00 181 PHE A C 1
ATOM 1456 O O . PHE A 1 181 ? -0.684 0.586 -9.694 1.00 96.00 181 PHE A O 1
ATOM 1463 N N . LEU A 1 182 ? -0.958 1.796 -11.564 1.00 96.06 182 LEU A N 1
ATOM 1464 C CA . LEU A 1 182 ? -0.921 3.096 -10.886 1.00 96.06 182 LEU A CA 1
ATOM 1465 C C . LEU A 1 182 ? -2.097 3.265 -9.907 1.00 96.06 182 LEU A C 1
ATOM 1467 O O . LEU A 1 182 ? -1.907 3.775 -8.807 1.00 96.06 182 LEU A O 1
ATOM 1471 N N . GLN A 1 183 ? -3.292 2.780 -10.249 1.00 95.06 183 GLN A N 1
ATOM 1472 C CA . GLN A 1 183 ? -4.434 2.750 -9.326 1.00 95.06 183 GLN A CA 1
ATOM 1473 C C . GLN A 1 183 ? -4.134 1.872 -8.102 1.00 95.06 183 GLN A C 1
ATOM 1475 O O . GLN A 1 183 ? -4.351 2.294 -6.967 1.00 95.06 183 GLN A O 1
ATOM 1480 N N . CYS A 1 184 ? -3.558 0.681 -8.309 1.00 94.88 184 CYS A N 1
ATOM 1481 C CA . CYS A 1 184 ? -3.097 -0.172 -7.210 1.00 94.88 184 CYS A CA 1
ATOM 1482 C C . CYS A 1 184 ? -2.021 0.512 -6.350 1.00 94.88 184 CYS A C 1
ATOM 1484 O O . CYS A 1 184 ? -2.076 0.406 -5.127 1.00 94.88 184 CYS A O 1
ATOM 1486 N N . LEU A 1 185 ? -1.080 1.238 -6.964 1.00 95.38 185 LEU A N 1
ATOM 1487 C CA . LEU A 1 185 ? -0.048 2.015 -6.271 1.00 95.38 185 LEU A CA 1
ATOM 1488 C C . LEU A 1 185 ? -0.667 3.081 -5.356 1.00 95.38 185 LEU A C 1
ATOM 1490 O O . LEU A 1 185 ? -0.227 3.222 -4.217 1.00 95.38 185 LEU A O 1
ATOM 1494 N N . ALA A 1 186 ? -1.692 3.804 -5.817 1.00 94.19 186 ALA A N 1
ATOM 1495 C CA . ALA A 1 186 ? -2.384 4.804 -5.003 1.00 94.19 186 ALA A CA 1
ATOM 1496 C C . ALA A 1 186 ? -3.145 4.169 -3.826 1.00 94.19 186 ALA A C 1
ATOM 1498 O O . ALA A 1 186 ? -3.060 4.647 -2.696 1.00 94.19 186 ALA A O 1
ATOM 1499 N N . MET A 1 187 ? -3.823 3.040 -4.058 1.00 92.69 187 MET A N 1
ATOM 1500 C CA . MET A 1 187 ? -4.532 2.303 -3.004 1.00 92.69 187 MET A CA 1
ATOM 1501 C C . MET A 1 187 ? -3.589 1.682 -1.963 1.00 92.69 187 MET A C 1
ATOM 1503 O O . MET A 1 187 ? -3.950 1.549 -0.793 1.00 92.69 187 MET A O 1
ATOM 1507 N N . ALA A 1 188 ? -2.385 1.278 -2.374 1.00 93.94 188 ALA A N 1
ATOM 1508 C CA . ALA A 1 188 ? -1.426 0.591 -1.515 1.00 93.94 188 ALA A CA 1
ATOM 1509 C C . ALA A 1 188 ? -0.697 1.516 -0.525 1.00 93.94 188 ALA A C 1
ATOM 1511 O O . ALA A 1 188 ? -0.104 1.004 0.423 1.00 93.94 188 ALA A O 1
ATOM 1512 N N . VAL A 1 189 ? -0.765 2.847 -0.682 1.00 94.00 189 VAL A N 1
ATOM 1513 C CA . VAL A 1 189 ? -0.019 3.810 0.157 1.00 94.00 189 VAL A CA 1
ATOM 1514 C C . VAL A 1 189 ? -0.298 3.607 1.650 1.00 94.00 189 VAL A C 1
ATOM 1516 O O . VAL A 1 189 ? 0.639 3.500 2.440 1.00 94.00 189 VAL A O 1
ATOM 1519 N N . GLY A 1 190 ? -1.571 3.475 2.039 1.00 90.44 190 GLY A N 1
ATOM 1520 C CA . GLY A 1 190 ? -1.947 3.261 3.441 1.00 90.44 190 GLY A CA 1
ATOM 1521 C C . GLY A 1 190 ? -1.453 1.921 4.003 1.00 90.44 190 GLY A C 1
ATOM 1522 O O . GLY A 1 190 ? -0.991 1.854 5.141 1.00 90.44 190 GLY A O 1
ATOM 1523 N N . TYR A 1 191 ? -1.479 0.857 3.194 1.00 92.56 191 TYR A N 1
ATOM 1524 C CA . TYR A 1 191 ? -0.938 -0.451 3.583 1.00 92.56 191 TYR A CA 1
ATOM 1525 C C . TYR A 1 191 ? 0.590 -0.424 3.702 1.00 92.56 191 TYR A C 1
ATOM 1527 O O . TYR A 1 191 ? 1.143 -1.020 4.623 1.00 92.56 191 TYR A O 1
ATOM 1535 N N . ALA A 1 192 ? 1.272 0.305 2.817 1.00 91.50 192 ALA A N 1
ATOM 1536 C CA . ALA A 1 192 ? 2.723 0.440 2.820 1.00 91.50 192 ALA A CA 1
ATOM 1537 C C . ALA A 1 192 ? 3.238 1.175 4.071 1.00 91.50 192 ALA A C 1
ATOM 1539 O O . ALA A 1 192 ? 4.239 0.764 4.656 1.00 91.50 192 ALA A O 1
ATOM 1540 N N . GLN A 1 193 ? 2.525 2.208 4.536 1.00 91.00 193 GLN A N 1
ATOM 1541 C CA . GLN A 1 193 ? 2.841 2.882 5.802 1.00 91.00 193 GLN A CA 1
ATOM 1542 C C . GLN A 1 193 ? 2.711 1.936 7.005 1.00 91.00 193 GLN A C 1
ATOM 1544 O O . GLN A 1 193 ? 3.575 1.923 7.883 1.00 91.00 193 GLN A O 1
ATOM 1549 N N . GLN A 1 194 ? 1.660 1.109 7.031 1.00 90.06 194 GLN A N 1
ATOM 1550 C CA . GLN A 1 194 ? 1.466 0.111 8.086 1.00 90.06 194 GLN A CA 1
ATOM 1551 C C . GLN A 1 194 ? 2.551 -0.972 8.058 1.00 90.06 194 GLN A C 1
ATOM 1553 O O . GLN A 1 194 ? 3.033 -1.376 9.115 1.00 90.06 194 GLN A O 1
ATOM 1558 N N . ASP A 1 195 ? 2.949 -1.443 6.873 1.00 90.81 195 ASP A N 1
ATOM 1559 C CA . ASP A 1 195 ? 4.019 -2.437 6.722 1.00 90.81 195 ASP A CA 1
ATOM 1560 C C . ASP A 1 195 ? 5.368 -1.898 7.220 1.00 90.81 195 ASP A C 1
ATOM 1562 O O . ASP A 1 195 ? 6.059 -2.553 8.004 1.00 90.81 195 ASP A O 1
ATOM 1566 N N . LYS A 1 196 ? 5.697 -0.650 6.866 1.00 89.00 196 LYS A N 1
ATOM 1567 C CA . LYS A 1 196 ? 6.894 0.038 7.360 1.00 89.00 196 LYS A CA 1
ATOM 1568 C C . LYS A 1 196 ? 6.887 0.199 8.884 1.00 89.00 196 LYS A C 1
ATOM 1570 O O . LYS A 1 196 ? 7.897 -0.073 9.533 1.00 89.00 196 LYS A O 1
ATOM 1575 N N . ALA A 1 197 ? 5.753 0.591 9.469 1.00 88.06 197 ALA A N 1
ATOM 1576 C CA . ALA A 1 197 ? 5.613 0.714 10.920 1.00 88.06 197 ALA A CA 1
ATOM 1577 C C . ALA A 1 197 ? 5.848 -0.631 11.635 1.00 88.06 197 ALA A C 1
ATOM 1579 O O . ALA A 1 197 ? 6.583 -0.684 12.622 1.00 88.06 197 ALA A O 1
ATOM 1580 N N . LYS A 1 198 ? 5.303 -1.730 11.095 1.00 88.00 198 LYS A N 1
ATOM 1581 C CA . LYS A 1 198 ? 5.509 -3.089 11.625 1.00 88.00 198 LYS A CA 1
ATOM 1582 C C . LYS A 1 198 ? 6.971 -3.533 11.548 1.00 88.00 198 LYS A C 1
ATOM 1584 O O . LYS A 1 198 ? 7.487 -4.098 12.511 1.00 88.00 198 LYS A O 1
ATOM 1589 N N . LYS A 1 199 ? 7.657 -3.262 10.432 1.00 83.50 199 LYS A N 1
ATOM 1590 C CA . LYS A 1 199 ? 9.084 -3.589 10.259 1.00 83.50 199 LYS A CA 1
ATOM 1591 C C . LYS A 1 199 ? 9.976 -2.844 11.253 1.00 83.50 199 LYS A C 1
ATOM 1593 O O . LYS A 1 199 ? 10.869 -3.455 11.834 1.00 83.50 199 LYS A O 1
ATOM 1598 N N . ASN A 1 200 ? 9.698 -1.565 11.502 1.00 80.62 200 ASN A N 1
ATOM 1599 C CA . ASN A 1 200 ? 10.463 -0.767 12.462 1.00 80.62 200 ASN A CA 1
ATOM 1600 C C . ASN A 1 200 ? 10.293 -1.266 13.907 1.00 80.62 200 ASN A C 1
ATOM 1602 O O . ASN A 1 200 ? 11.267 -1.300 14.655 1.00 80.62 200 ASN A O 1
ATOM 1606 N N . GLN A 1 201 ? 9.089 -1.709 14.285 1.00 73.12 201 GLN A N 1
ATOM 1607 C CA . GLN A 1 201 ? 8.838 -2.302 15.605 1.00 73.12 201 GLN A CA 1
ATOM 1608 C C . GLN A 1 201 ? 9.544 -3.659 15.768 1.00 73.12 201 GLN A C 1
ATOM 1610 O O . GLN A 1 201 ? 10.164 -3.911 16.797 1.00 73.12 201 GLN A O 1
ATOM 1615 N N . GLY A 1 202 ? 9.519 -4.511 14.737 1.00 63.56 202 GLY A N 1
ATOM 1616 C CA . GLY A 1 202 ? 10.198 -5.812 14.773 1.00 63.56 202 GLY A CA 1
ATOM 1617 C C . GLY A 1 202 ? 11.729 -5.717 14.837 1.00 63.56 202 GLY A C 1
ATOM 1618 O O . GLY A 1 202 ? 12.369 -6.558 15.467 1.00 63.56 202 GLY A O 1
ATOM 1619 N N . ALA A 1 203 ? 12.325 -4.686 14.230 1.00 59.22 203 ALA A N 1
ATOM 1620 C CA . ALA A 1 203 ? 13.772 -4.470 14.264 1.00 59.22 203 ALA A CA 1
ATOM 1621 C C . ALA A 1 203 ? 14.278 -4.069 15.664 1.00 59.22 203 ALA A C 1
ATOM 1623 O O . ALA A 1 203 ? 15.321 -4.554 16.099 1.00 59.22 203 ALA A O 1
ATOM 1624 N N . GLN A 1 204 ? 13.516 -3.260 16.410 1.00 52.41 204 GLN A N 1
ATOM 1625 C CA . GLN A 1 204 ? 13.895 -2.844 17.768 1.00 52.41 204 GLN A CA 1
ATOM 1626 C C . GLN A 1 204 ? 13.915 -4.015 18.764 1.00 52.41 204 GLN A C 1
ATOM 1628 O O . GLN A 1 204 ? 14.774 -4.058 19.643 1.00 52.41 204 GLN A O 1
ATOM 1633 N N . SER A 1 205 ? 13.039 -5.009 18.597 1.00 50.72 205 SER A N 1
ATOM 1634 C CA . SER A 1 205 ? 13.045 -6.217 19.435 1.00 50.72 205 SER A CA 1
ATOM 1635 C C . SER A 1 205 ? 14.160 -7.211 19.075 1.00 50.72 205 SER A C 1
ATOM 1637 O O . SER A 1 205 ? 14.549 -8.019 19.915 1.00 50.72 205 SER A O 1
ATOM 1639 N N . ALA A 1 206 ? 14.695 -7.166 17.850 1.00 51.59 206 ALA A N 1
ATOM 1640 C CA . ALA A 1 206 ? 15.741 -8.083 17.391 1.00 51.59 206 ALA A CA 1
ATOM 1641 C C . ALA A 1 206 ? 17.169 -7.586 17.696 1.00 51.59 206 ALA A C 1
ATOM 1643 O O . ALA A 1 206 ? 18.055 -8.402 17.961 1.00 51.59 206 ALA A O 1
ATOM 1644 N N . GLU A 1 207 ? 17.399 -6.269 17.707 1.00 49.47 207 GLU A N 1
ATOM 1645 C CA . GLU A 1 207 ? 18.727 -5.680 17.951 1.00 49.47 207 GLU A CA 1
ATOM 1646 C C . GLU A 1 207 ? 19.183 -5.867 19.413 1.00 49.47 207 GLU A C 1
ATOM 1648 O O . GLU A 1 207 ? 20.356 -6.126 19.679 1.00 49.47 207 GLU A O 1
ATOM 1653 N N . SER A 1 208 ? 18.245 -5.869 20.368 1.00 43.50 208 SER A N 1
ATOM 1654 C CA . SER A 1 208 ? 18.552 -6.033 21.798 1.00 43.50 208 SER A CA 1
ATOM 1655 C C . SER A 1 208 ? 18.968 -7.460 22.197 1.00 43.50 208 SER A C 1
ATOM 1657 O O . SER A 1 208 ? 19.397 -7.679 23.327 1.00 43.50 208 SER A O 1
ATOM 1659 N N . SER A 1 209 ? 18.864 -8.437 21.287 1.00 47.44 209 SER A N 1
ATOM 1660 C CA . SER A 1 209 ? 19.167 -9.854 21.552 1.00 47.44 209 SER A CA 1
ATOM 1661 C C . SER A 1 209 ? 20.456 -10.351 20.874 1.00 47.44 209 SER A C 1
ATOM 1663 O O . SER A 1 209 ? 20.812 -11.520 21.007 1.00 47.44 209 SER A O 1
ATOM 1665 N N . ARG A 1 210 ? 21.189 -9.491 20.145 1.00 49.38 210 ARG A N 1
ATOM 1666 C CA . ARG A 1 210 ? 22.324 -9.914 19.293 1.00 49.38 210 ARG A CA 1
ATOM 1667 C C . ARG A 1 210 ? 23.709 -9.398 19.703 1.00 49.38 210 ARG A C 1
ATOM 1669 O O . ARG A 1 210 ? 24.691 -9.764 19.067 1.00 49.38 210 ARG A O 1
ATOM 1676 N N . GLN A 1 211 ? 23.814 -8.619 20.782 1.00 45.00 211 GLN A N 1
ATOM 1677 C CA . GLN A 1 211 ? 25.073 -8.010 21.255 1.00 45.00 211 GLN A CA 1
ATOM 1678 C C . GLN A 1 211 ? 25.757 -8.731 22.437 1.00 45.00 211 GLN A C 1
ATOM 1680 O O . GLN A 1 211 ? 26.675 -8.182 23.037 1.00 45.00 211 GLN A O 1
ATOM 1685 N N . GLN A 1 212 ? 25.383 -9.976 22.758 1.00 47.81 212 GLN A N 1
ATOM 1686 C CA . GLN A 1 212 ? 25.976 -10.732 23.877 1.00 47.81 212 GLN A CA 1
ATOM 1687 C C . GLN A 1 212 ? 26.471 -12.141 23.511 1.00 47.81 212 GLN A C 1
ATOM 1689 O O . GLN A 1 212 ? 26.262 -13.069 24.275 1.00 47.81 212 GLN A O 1
ATOM 1694 N N . THR A 1 213 ? 27.154 -12.364 22.384 1.00 34.22 213 THR A N 1
ATOM 1695 C CA . THR A 1 213 ? 27.879 -13.643 22.192 1.00 34.22 213 THR A CA 1
ATOM 1696 C C . THR A 1 213 ? 29.105 -13.487 21.290 1.00 34.22 213 THR A C 1
ATOM 1698 O O . THR A 1 213 ? 29.065 -13.835 20.112 1.00 34.22 213 THR A O 1
ATOM 1701 N N . ALA A 1 214 ? 30.206 -12.980 21.843 1.00 41.53 214 ALA A N 1
ATOM 1702 C CA . ALA A 1 214 ? 31.544 -13.118 21.269 1.00 41.53 214 ALA A CA 1
ATOM 1703 C C . ALA A 1 214 ? 32.591 -12.989 22.387 1.00 41.53 214 ALA A C 1
ATOM 1705 O O . ALA A 1 214 ? 33.029 -11.887 22.677 1.00 41.53 214 ALA A O 1
ATOM 1706 N N . ASP A 1 215 ? 32.890 -14.088 23.090 1.00 40.78 215 ASP A N 1
ATOM 1707 C CA . ASP A 1 215 ? 34.262 -14.578 23.326 1.00 40.78 215 ASP A CA 1
ATOM 1708 C C . ASP A 1 215 ? 34.346 -15.643 24.436 1.00 40.78 215 ASP A C 1
ATOM 1710 O O . ASP A 1 215 ? 33.748 -15.530 25.500 1.00 40.78 215 ASP A O 1
ATOM 1714 N N . GLY A 1 216 ? 35.182 -16.658 24.187 1.00 40.09 216 GLY A N 1
ATOM 1715 C CA . GLY A 1 216 ? 36.102 -17.164 25.214 1.00 40.09 216 GLY A CA 1
ATOM 1716 C C . GLY A 1 216 ? 35.651 -18.258 26.192 1.00 40.09 216 GLY A C 1
ATOM 1717 O O . GLY A 1 216 ? 35.415 -17.995 27.360 1.00 40.09 216 GLY A O 1
ATOM 1718 N N . LYS A 1 217 ? 35.682 -19.517 25.729 1.00 39.19 217 LYS A N 1
ATOM 1719 C CA . LYS A 1 217 ? 36.217 -20.728 26.411 1.00 39.19 217 LYS A CA 1
ATOM 1720 C C . LYS A 1 217 ? 36.558 -20.632 27.921 1.00 39.19 217 LYS A C 1
ATOM 1722 O O . LYS A 1 217 ? 37.490 -19.925 28.284 1.00 39.19 217 LYS A O 1
ATOM 1727 N N . GLY A 1 218 ? 36.020 -21.542 28.749 1.00 36.84 218 GLY A N 1
ATOM 1728 C CA . GLY A 1 218 ? 36.651 -21.854 30.047 1.00 36.84 218 GLY A CA 1
ATOM 1729 C C . GLY A 1 218 ? 35.828 -22.634 31.078 1.00 36.84 218 GLY A C 1
ATOM 1730 O O . GLY A 1 218 ? 35.289 -22.053 32.002 1.00 36.84 218 GLY A O 1
ATOM 1731 N N . ALA A 1 219 ? 35.759 -23.955 30.911 1.00 38.34 219 ALA A N 1
ATOM 1732 C CA . ALA A 1 219 ? 35.673 -25.016 31.928 1.00 38.34 219 ALA A CA 1
ATOM 1733 C C . ALA A 1 219 ? 35.192 -24.735 33.388 1.00 38.34 219 ALA A C 1
ATOM 1735 O O . ALA A 1 219 ? 35.912 -24.179 34.206 1.00 38.34 219 ALA A O 1
ATOM 1736 N N . ARG A 1 220 ? 34.113 -25.460 33.741 1.00 35.19 220 ARG A N 1
ATOM 1737 C CA . ARG A 1 220 ? 34.031 -26.461 34.837 1.00 35.19 220 ARG A CA 1
ATOM 1738 C C . ARG A 1 220 ? 33.693 -26.017 36.282 1.00 35.19 220 ARG A C 1
ATOM 1740 O O . ARG A 1 220 ? 34.547 -25.644 37.066 1.00 35.19 220 ARG A O 1
ATOM 1747 N N . ALA A 1 221 ? 32.454 -26.388 36.626 1.00 37.75 221 ALA A N 1
ATOM 1748 C CA . ALA A 1 221 ? 31.983 -27.105 37.822 1.00 37.75 221 ALA A CA 1
ATOM 1749 C C . ALA A 1 221 ? 31.860 -26.410 39.193 1.00 37.75 221 ALA A C 1
ATOM 1751 O O . ALA A 1 221 ? 32.835 -26.103 39.861 1.00 37.75 221 ALA A O 1
ATOM 1752 N N . SER A 1 222 ? 30.603 -26.465 39.656 1.00 39.75 222 SER A N 1
ATOM 1753 C CA . SER A 1 222 ? 30.141 -26.810 41.007 1.00 39.75 222 SER A CA 1
ATOM 1754 C C . SER A 1 222 ? 30.511 -25.869 42.152 1.00 39.75 222 SER A C 1
ATOM 1756 O O . SER A 1 222 ? 31.637 -25.878 42.634 1.00 39.75 222 SER A O 1
ATOM 1758 N N . THR A 1 223 ? 29.495 -25.226 42.740 1.00 39.47 223 THR A N 1
ATOM 1759 C CA . THR A 1 223 ? 28.965 -25.578 44.081 1.00 39.47 223 THR A CA 1
ATOM 1760 C C . THR A 1 223 ? 28.108 -24.431 44.638 1.00 39.47 223 THR A C 1
ATOM 1762 O O . THR A 1 223 ? 28.607 -23.379 45.007 1.00 39.47 223 THR A O 1
ATOM 1765 N N . ARG A 1 224 ? 26.793 -24.675 44.652 1.00 40.56 224 ARG A N 1
ATOM 1766 C CA . ARG A 1 224 ? 25.827 -24.481 45.747 1.00 40.56 224 ARG A CA 1
ATOM 1767 C C . ARG A 1 224 ? 26.023 -23.315 46.752 1.00 40.56 224 ARG A C 1
ATOM 1769 O O . ARG A 1 224 ? 26.850 -23.386 47.649 1.00 40.56 224 ARG A O 1
ATOM 1776 N N . GLU A 1 225 ? 25.050 -22.396 46.676 1.00 39.84 225 GLU A N 1
ATOM 1777 C CA . GLU A 1 225 ? 24.263 -21.829 47.794 1.00 39.84 225 GLU A CA 1
ATOM 1778 C C . GLU A 1 225 ? 24.844 -20.655 48.602 1.00 39.84 225 GLU A C 1
ATOM 1780 O O . GLU A 1 225 ? 25.533 -20.837 49.601 1.00 39.84 225 GLU A O 1
ATOM 1785 N N . LYS A 1 226 ? 24.392 -19.434 48.267 1.00 45.16 226 LYS A N 1
ATOM 1786 C CA . LYS A 1 226 ? 23.762 -18.545 49.257 1.00 45.16 226 LYS A CA 1
ATOM 1787 C C . LYS A 1 226 ? 22.946 -17.418 48.617 1.00 45.16 226 LYS A C 1
ATOM 1789 O O . LYS A 1 226 ? 23.406 -16.696 47.744 1.00 45.16 226 LYS A O 1
ATOM 1794 N N . VAL A 1 227 ? 21.723 -17.330 49.123 1.00 38.28 227 VAL A N 1
ATOM 1795 C CA . VAL A 1 227 ? 20.682 -16.310 48.979 1.00 38.28 227 VAL A CA 1
ATOM 1796 C C . VAL A 1 227 ? 21.229 -14.881 49.068 1.00 38.28 227 VAL A C 1
ATOM 1798 O O . VAL A 1 227 ? 21.910 -14.576 50.044 1.00 38.28 227 VAL A O 1
ATOM 1801 N N . LEU A 1 228 ? 20.852 -14.021 48.111 1.00 47.78 228 LEU A N 1
ATOM 1802 C CA . LEU A 1 228 ? 20.626 -12.575 48.274 1.00 47.78 228 LEU A CA 1
ATOM 1803 C C . LEU A 1 228 ? 19.976 -11.993 46.998 1.00 47.78 228 LEU A C 1
ATOM 1805 O O . LEU A 1 228 ? 20.625 -11.847 45.973 1.00 47.78 228 LEU A O 1
ATOM 1809 N N . VAL A 1 229 ? 18.666 -11.745 47.106 1.00 37.00 229 VAL A N 1
ATOM 1810 C CA . VAL A 1 229 ? 17.895 -10.602 46.574 1.00 37.00 229 VAL A CA 1
ATOM 1811 C C . VAL A 1 229 ? 18.324 -10.030 45.214 1.00 37.00 229 VAL A C 1
ATOM 1813 O O . VAL A 1 229 ? 19.247 -9.226 45.142 1.00 37.00 229 VAL A O 1
ATOM 1816 N N . ASP A 1 230 ? 17.536 -10.324 44.177 1.00 36.78 230 ASP A N 1
ATOM 1817 C CA . ASP A 1 230 ? 17.368 -9.418 43.036 1.00 36.78 230 ASP A CA 1
ATOM 1818 C C . ASP A 1 230 ? 15.881 -9.370 42.644 1.00 36.78 230 ASP A C 1
ATOM 1820 O O . ASP A 1 230 ? 15.319 -10.291 42.048 1.00 36.78 230 ASP A O 1
ATOM 1824 N N . THR A 1 231 ? 15.215 -8.314 43.105 1.00 44.41 231 THR A N 1
ATOM 1825 C CA . THR A 1 231 ? 13.758 -8.105 43.062 1.00 44.41 231 THR A CA 1
ATOM 1826 C C . THR A 1 231 ? 13.285 -7.554 41.711 1.00 44.41 231 THR A C 1
ATOM 1828 O O . THR A 1 231 ? 12.125 -7.206 41.567 1.00 44.41 231 THR A O 1
ATOM 1831 N N . THR A 1 232 ? 14.140 -7.495 40.689 1.00 46.44 232 THR A N 1
ATOM 1832 C CA . THR A 1 232 ? 13.837 -6.759 39.447 1.00 46.44 232 THR A CA 1
ATOM 1833 C C . THR A 1 232 ? 13.439 -7.642 38.257 1.00 46.44 232 THR A C 1
ATOM 1835 O O . THR A 1 232 ? 12.831 -7.165 37.305 1.00 46.44 232 THR A O 1
ATOM 1838 N N . SER A 1 233 ? 13.703 -8.954 38.307 1.00 48.28 233 SER A N 1
ATOM 1839 C CA . SER A 1 233 ? 13.447 -9.867 37.174 1.00 48.28 233 SER A CA 1
ATOM 1840 C C . SER A 1 233 ? 12.095 -10.602 37.243 1.00 48.28 233 SER A C 1
ATOM 1842 O O . SER A 1 233 ? 11.668 -11.238 36.280 1.00 48.28 233 SER A O 1
ATOM 1844 N N . SER A 1 234 ? 11.387 -10.512 38.375 1.00 49.56 234 SER A N 1
ATOM 1845 C CA . SER A 1 234 ?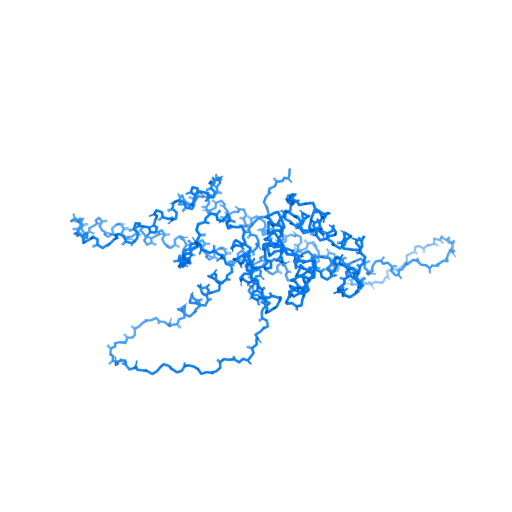 10.047 -11.101 38.531 1.00 49.56 234 SER A CA 1
ATOM 1846 C C . SER A 1 234 ? 8.974 -10.211 37.894 1.00 49.56 234 SER A C 1
ATOM 1848 O O . SER A 1 234 ? 8.097 -10.720 37.203 1.00 49.56 234 SER A O 1
ATOM 1850 N N . GLU A 1 235 ? 9.075 -8.887 38.056 1.00 48.09 235 GLU A N 1
ATOM 1851 C CA . GLU A 1 235 ? 8.037 -7.912 37.679 1.00 48.09 235 GLU A CA 1
ATOM 1852 C C . GLU A 1 235 ? 7.703 -7.939 36.179 1.00 48.09 235 GLU A C 1
ATOM 1854 O O . GLU A 1 235 ? 6.531 -8.049 35.824 1.00 48.09 235 GLU A O 1
ATOM 1859 N N . GLN A 1 236 ? 8.706 -8.002 35.296 1.00 46.72 236 GLN A N 1
ATOM 1860 C CA . GLN A 1 236 ? 8.474 -8.058 33.842 1.00 46.72 236 GLN A CA 1
ATOM 1861 C C . GLN A 1 236 ? 7.712 -9.318 33.395 1.00 46.72 236 GLN A C 1
ATOM 1863 O O . GLN A 1 236 ? 6.923 -9.277 32.453 1.00 46.72 236 GLN A O 1
ATOM 1868 N N . LYS A 1 237 ? 7.892 -10.450 34.092 1.00 47.34 237 LYS A N 1
ATOM 1869 C CA . LYS A 1 237 ? 7.168 -11.691 33.778 1.00 47.34 237 LYS A CA 1
ATOM 1870 C C . LYS A 1 237 ? 5.696 -11.628 34.209 1.00 47.34 237 LYS A C 1
ATOM 1872 O O . LYS A 1 237 ? 4.857 -12.284 33.589 1.00 47.34 237 LYS A O 1
ATOM 1877 N N . TRP A 1 238 ? 5.378 -10.860 35.253 1.00 55.28 238 TRP A N 1
ATOM 1878 C CA . TRP A 1 238 ? 3.997 -10.620 35.681 1.00 55.28 238 TRP A CA 1
ATOM 1879 C C . TRP A 1 238 ? 3.280 -9.646 34.740 1.00 55.28 238 TRP A C 1
ATOM 1881 O O . TRP A 1 238 ? 2.145 -9.930 34.364 1.00 55.28 238 TRP A O 1
ATOM 1891 N N . GLU A 1 239 ? 3.954 -8.589 34.275 1.00 62.25 239 GLU A N 1
ATOM 1892 C CA . GLU A 1 239 ? 3.383 -7.611 33.332 1.00 62.25 239 GLU A CA 1
ATOM 1893 C C . GLU A 1 239 ? 2.979 -8.245 31.990 1.00 62.25 239 GLU A C 1
ATOM 1895 O O . GLU A 1 239 ? 1.882 -7.997 31.481 1.00 62.25 239 GLU A O 1
ATOM 1900 N N . ASP A 1 240 ? 3.815 -9.130 31.437 1.00 69.12 240 ASP A N 1
ATOM 1901 C CA . ASP A 1 240 ? 3.484 -9.859 30.206 1.00 69.12 240 ASP A CA 1
ATOM 1902 C C . ASP A 1 240 ? 2.293 -10.813 30.401 1.00 69.12 240 ASP A C 1
ATOM 1904 O O . ASP A 1 240 ? 1.441 -10.958 29.516 1.00 69.12 240 ASP A O 1
ATOM 1908 N N . SER A 1 241 ? 2.200 -11.446 31.576 1.00 77.31 241 SER A N 1
ATOM 1909 C CA . SER A 1 241 ? 1.087 -12.335 31.922 1.00 77.31 241 SER A CA 1
ATOM 1910 C C . SER A 1 241 ? -0.223 -11.568 32.133 1.00 77.31 241 SER A C 1
ATOM 1912 O O . SER A 1 241 ? -1.289 -12.069 31.769 1.00 77.31 241 SER A O 1
ATOM 1914 N N . GLU A 1 242 ? -0.165 -10.364 32.703 1.00 80.81 242 GLU A N 1
ATOM 1915 C CA . GLU A 1 242 ? -1.326 -9.503 32.934 1.00 80.81 242 GLU A CA 1
ATOM 1916 C C . GLU A 1 242 ? -1.872 -8.939 31.617 1.00 80.81 242 GLU A C 1
ATOM 1918 O O . GLU A 1 242 ? -3.062 -9.092 31.328 1.00 80.81 242 GLU A O 1
ATOM 1923 N N . ARG A 1 243 ? -0.995 -8.424 30.744 1.00 80.12 243 ARG A N 1
ATOM 1924 C CA . ARG A 1 243 ? -1.376 -7.971 29.394 1.00 80.12 243 ARG A CA 1
ATOM 1925 C C . ARG A 1 243 ? -1.976 -9.097 28.552 1.00 80.12 243 ARG A C 1
ATOM 1927 O O . ARG A 1 243 ? -2.891 -8.864 27.759 1.00 80.12 243 ARG A O 1
ATOM 1934 N N . ALA A 1 244 ? -1.473 -10.326 28.691 1.00 82.56 244 ALA A N 1
ATOM 1935 C CA . ALA A 1 244 ? -2.045 -11.490 28.018 1.00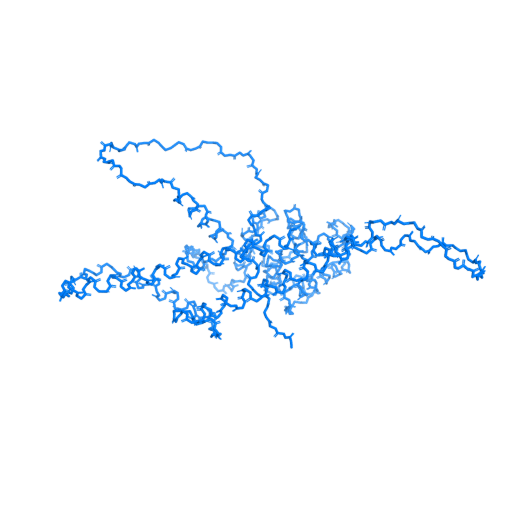 82.56 244 ALA A CA 1
ATOM 1936 C C . ALA A 1 244 ? -3.463 -11.806 28.526 1.00 82.56 244 ALA A C 1
ATOM 1938 O O . ALA A 1 244 ? -4.353 -12.084 27.720 1.00 82.56 244 ALA A O 1
ATOM 1939 N N . LEU A 1 245 ? -3.697 -11.715 29.838 1.00 86.38 245 LEU A N 1
ATOM 1940 C CA . LEU A 1 245 ? -5.017 -11.919 30.435 1.00 86.38 245 LEU A CA 1
ATOM 1941 C C . LEU A 1 245 ? -6.014 -10.835 29.997 1.00 86.38 245 LEU A C 1
ATOM 1943 O O . LEU A 1 245 ? -7.166 -11.142 29.690 1.00 86.38 245 LEU A O 1
ATOM 1947 N N . GLU A 1 246 ? -5.574 -9.580 29.924 1.00 86.88 246 GLU A N 1
ATOM 1948 C CA . GLU A 1 246 ? -6.402 -8.454 29.488 1.00 86.88 246 GLU A CA 1
ATOM 1949 C C . GLU A 1 246 ? -6.809 -8.572 28.011 1.00 86.88 246 GLU A C 1
ATOM 1951 O O . GLU A 1 246 ? -7.975 -8.371 27.673 1.00 86.88 246 GLU A O 1
ATOM 1956 N N . LYS A 1 247 ? -5.902 -9.039 27.141 1.00 86.56 247 LYS A N 1
ATOM 1957 C CA . LYS A 1 247 ? -6.217 -9.392 25.742 1.00 86.56 247 LYS A CA 1
ATOM 1958 C C . LYS A 1 247 ? -7.292 -10.472 25.630 1.00 86.56 247 LYS A C 1
ATOM 1960 O O . LYS A 1 247 ? -8.172 -10.368 24.776 1.00 86.56 247 LYS A O 1
ATOM 1965 N N . VAL A 1 248 ? -7.238 -11.504 26.477 1.00 88.81 248 VAL A N 1
ATOM 1966 C CA . VAL A 1 248 ? -8.249 -12.576 26.491 1.00 88.81 248 VAL A CA 1
ATOM 1967 C C . VAL A 1 248 ? -9.605 -12.036 26.948 1.00 88.81 248 VAL A C 1
ATOM 1969 O O . VAL A 1 248 ? -10.608 -12.297 26.283 1.00 88.81 248 VAL A O 1
ATOM 1972 N N . LYS A 1 249 ? -9.640 -11.232 28.020 1.00 90.81 249 LYS A N 1
ATOM 1973 C CA . LYS A 1 249 ? -10.872 -10.578 28.496 1.00 90.81 249 LYS A CA 1
ATOM 1974 C C . LYS A 1 249 ? -11.484 -9.688 27.418 1.00 90.81 249 LYS A C 1
ATOM 1976 O O . LYS A 1 249 ? -12.675 -9.790 27.151 1.00 90.81 249 LYS A O 1
ATOM 1981 N N . LEU A 1 250 ? -10.664 -8.891 26.737 1.00 89.75 250 LEU A N 1
ATOM 1982 C CA . LEU A 1 250 ? -11.125 -8.012 25.665 1.00 89.75 250 LEU A CA 1
ATOM 1983 C C . LEU A 1 250 ? -11.630 -8.757 24.439 1.00 89.75 250 LEU A C 1
ATOM 1985 O O . LEU A 1 250 ? -12.622 -8.350 23.836 1.00 89.75 250 LEU A O 1
ATOM 1989 N N . SER A 1 251 ? -10.998 -9.878 24.092 1.00 86.62 251 SER A N 1
ATOM 1990 C CA . SER A 1 251 ? -11.536 -10.754 23.055 1.00 86.62 251 SER A CA 1
ATOM 1991 C C . SER A 1 251 ? -12.920 -11.279 23.434 1.00 86.62 251 SER A C 1
ATOM 1993 O O . SER A 1 251 ? -13.776 -11.363 22.559 1.00 86.62 251 SER A O 1
ATOM 1995 N N . GLN A 1 252 ? -13.146 -11.621 24.706 1.00 89.88 252 GLN A N 1
ATOM 1996 C CA . GLN A 1 252 ? -14.434 -12.122 25.181 1.00 89.88 252 GLN A CA 1
ATOM 1997 C C . GLN A 1 252 ? -15.504 -11.017 25.228 1.00 89.88 252 GLN A C 1
ATOM 1999 O O . GLN A 1 252 ? -16.642 -11.239 24.819 1.00 89.88 252 GLN A O 1
ATOM 2004 N N . GLU A 1 253 ? -15.145 -9.807 25.667 1.00 89.62 253 GLU A N 1
ATOM 2005 C CA . GLU A 1 253 ? -16.031 -8.636 25.608 1.00 89.62 253 GLU A CA 1
ATOM 2006 C C . GLU A 1 253 ? -16.438 -8.322 24.161 1.00 89.62 253 GLU A C 1
ATOM 2008 O O . GLU A 1 253 ? -17.619 -8.136 23.874 1.00 89.62 253 GLU A O 1
ATOM 2013 N N . SER A 1 254 ? -15.484 -8.355 23.224 1.00 87.94 254 SER A N 1
ATOM 2014 C CA . SER A 1 254 ? -15.757 -8.131 21.802 1.00 87.94 254 SER A CA 1
ATOM 2015 C C . SER A 1 254 ? -16.668 -9.203 21.196 1.00 87.94 254 SER A C 1
ATOM 2017 O O . SER A 1 254 ? -17.541 -8.862 20.396 1.00 87.94 254 SER A O 1
ATOM 2019 N N . THR A 1 255 ? -16.516 -10.480 21.571 1.00 88.25 255 THR A N 1
ATOM 2020 C CA . THR A 1 255 ? -17.429 -11.539 21.109 1.00 88.25 255 THR A CA 1
ATOM 2021 C C . THR A 1 255 ? -18.830 -11.368 21.680 1.00 88.25 255 THR A C 1
ATOM 2023 O O . THR A 1 255 ? -19.794 -11.475 20.929 1.00 88.25 255 THR A O 1
ATOM 2026 N N . ASN A 1 256 ? -18.953 -11.017 22.962 1.00 90.56 256 ASN A N 1
ATOM 2027 C CA . ASN A 1 256 ? -20.252 -10.773 23.592 1.00 90.56 256 ASN A CA 1
ATOM 2028 C C . ASN A 1 256 ? -20.966 -9.568 22.960 1.00 90.56 256 ASN A C 1
ATOM 2030 O O . ASN A 1 256 ? -22.172 -9.608 22.727 1.00 90.56 256 ASN A O 1
ATOM 2034 N N . PHE A 1 257 ? -20.227 -8.502 22.644 1.00 90.56 257 PHE A N 1
ATOM 2035 C CA . PHE A 1 257 ? -20.772 -7.344 21.941 1.00 90.56 257 PHE A CA 1
ATOM 2036 C C . PHE A 1 257 ? -21.235 -7.695 20.524 1.00 90.56 257 PHE A C 1
ATOM 2038 O O . PHE A 1 257 ? -22.316 -7.284 20.105 1.00 90.56 257 PHE A O 1
ATOM 2045 N N . PHE A 1 258 ? -20.460 -8.506 19.798 1.00 87.06 258 PHE A N 1
ATOM 2046 C CA . PHE A 1 258 ? -20.857 -8.991 18.477 1.00 87.06 258 PHE A CA 1
ATOM 2047 C C . PHE A 1 258 ? -22.157 -9.810 18.529 1.00 87.06 258 PHE A C 1
ATOM 2049 O O . PHE A 1 258 ? -23.026 -9.616 17.685 1.00 87.06 258 PHE A O 1
ATOM 2056 N N . GLU A 1 259 ? -22.327 -10.669 19.537 1.00 87.06 259 GLU A N 1
ATOM 2057 C CA . GLU A 1 259 ? -23.571 -11.424 19.750 1.00 87.06 259 GLU A CA 1
ATOM 2058 C C . GLU A 1 259 ? -24.765 -10.518 20.091 1.00 87.06 259 GLU A C 1
ATOM 2060 O O . GLU A 1 259 ? -25.874 -10.731 19.602 1.00 87.06 259 GLU A O 1
ATOM 2065 N N . LYS A 1 260 ? -24.555 -9.461 20.887 1.00 87.31 260 LYS A N 1
ATOM 2066 C CA . LYS A 1 260 ? -25.599 -8.456 21.153 1.00 87.31 260 LYS A CA 1
ATOM 2067 C C . LYS A 1 260 ? -26.003 -7.705 19.886 1.00 87.31 260 LYS A C 1
ATOM 2069 O O . LYS A 1 260 ? -27.189 -7.455 19.680 1.00 87.31 260 LYS A O 1
ATOM 2074 N N . LEU A 1 261 ? -25.031 -7.354 19.043 1.00 85.31 261 LEU A N 1
ATOM 2075 C CA . LEU A 1 261 ? -25.283 -6.690 17.768 1.00 85.31 261 LEU A CA 1
ATOM 2076 C C . LEU A 1 261 ? -26.032 -7.594 16.786 1.00 85.31 261 LEU A C 1
ATOM 2078 O O . LEU A 1 261 ? -26.961 -7.121 16.140 1.00 85.31 261 LEU A O 1
ATOM 2082 N N . SER A 1 262 ? -25.664 -8.875 16.681 1.00 81.19 262 SER A N 1
ATOM 2083 C CA . SER A 1 262 ? -26.348 -9.813 15.783 1.00 81.19 262 SER A CA 1
ATOM 2084 C C . SER A 1 262 ? -27.776 -10.129 16.241 1.00 81.19 262 SER A C 1
ATOM 2086 O O . SER A 1 262 ? -28.658 -10.331 15.409 1.00 81.19 262 SER A O 1
ATOM 2088 N N . ALA A 1 263 ? -28.042 -10.104 17.552 1.00 82.50 263 ALA A N 1
ATOM 2089 C CA . ALA A 1 263 ? -29.395 -10.207 18.100 1.00 82.50 263 ALA A CA 1
ATOM 2090 C C . ALA A 1 263 ? -30.250 -8.952 17.837 1.00 82.50 263 ALA A C 1
ATOM 2092 O O . ALA A 1 263 ? -31.484 -9.019 17.864 1.00 82.50 263 ALA A O 1
ATOM 2093 N N . PHE A 1 264 ? -29.621 -7.802 17.575 1.00 80.38 264 PHE A N 1
ATOM 2094 C CA . PHE A 1 264 ? -30.313 -6.580 17.190 1.00 80.38 264 PHE A CA 1
ATOM 2095 C C . PHE A 1 264 ? -30.743 -6.706 15.722 1.00 80.38 264 PHE A C 1
ATOM 2097 O O . PHE A 1 264 ? -30.015 -6.328 14.808 1.00 80.38 264 PHE A O 1
ATOM 2104 N N . GLY A 1 265 ? -31.931 -7.282 15.500 1.00 66.62 265 GLY A N 1
ATOM 2105 C CA . GLY A 1 265 ? -32.429 -7.783 14.206 1.00 66.62 265 GLY A CA 1
ATOM 2106 C C . GLY A 1 265 ? -32.519 -6.799 13.028 1.00 66.62 265 GLY A C 1
ATOM 2107 O O . GLY A 1 265 ? -33.042 -7.167 11.985 1.00 66.62 265 GLY A O 1
ATOM 2108 N N . GLN A 1 266 ? -32.023 -5.570 13.169 1.00 66.56 266 GLN A N 1
ATOM 2109 C CA . GLN A 1 266 ? -31.787 -4.642 12.061 1.00 66.56 266 GLN A CA 1
ATOM 2110 C C . GLN A 1 266 ? -30.437 -4.859 11.359 1.00 66.56 266 GLN A C 1
ATOM 2112 O O . GLN A 1 266 ? -30.253 -4.349 10.257 1.00 66.56 266 GLN A O 1
ATOM 2117 N N . PHE A 1 267 ? -29.498 -5.602 11.955 1.00 61.38 267 PHE A N 1
ATOM 2118 C CA . PHE A 1 267 ? -28.166 -5.803 11.386 1.00 61.38 267 PHE A CA 1
ATOM 2119 C C . PHE A 1 267 ? -27.940 -7.260 10.966 1.00 61.38 267 PHE A C 1
ATOM 2121 O O . PHE A 1 267 ? -27.672 -8.133 11.788 1.00 61.38 267 PHE A O 1
ATOM 2128 N N . HIS A 1 268 ? -27.968 -7.524 9.659 1.00 65.06 268 HIS A N 1
ATOM 2129 C CA . HIS A 1 268 ? -27.571 -8.814 9.084 1.00 65.06 268 HIS A CA 1
ATOM 2130 C C . HIS A 1 268 ? -26.041 -8.903 8.962 1.00 65.06 268 HIS A C 1
ATOM 2132 O O . HIS A 1 268 ? -25.478 -8.813 7.874 1.00 65.06 268 HIS A O 1
ATOM 2138 N N . LEU A 1 269 ? -25.346 -9.032 10.097 1.00 65.00 269 LEU A N 1
ATOM 2139 C CA . LEU A 1 269 ? -23.874 -9.004 10.144 1.00 65.00 269 LEU A CA 1
ATOM 2140 C C . LEU A 1 269 ? -23.199 -10.245 9.539 1.00 65.00 269 LEU A C 1
ATOM 2142 O O . LEU A 1 269 ? -22.046 -10.164 9.114 1.00 65.00 269 LEU A O 1
ATOM 2146 N N . ASP A 1 270 ? -23.900 -11.378 9.496 1.00 66.38 270 ASP A N 1
ATOM 2147 C CA . ASP A 1 270 ? -23.369 -12.643 8.973 1.00 66.38 270 ASP A CA 1
ATOM 2148 C C . ASP A 1 270 ? -23.620 -12.833 7.467 1.00 66.38 270 ASP A C 1
ATOM 2150 O O . ASP A 1 270 ? -23.058 -13.739 6.845 1.00 66.38 270 ASP A O 1
ATOM 2154 N N . GLU A 1 271 ? -24.437 -11.974 6.855 1.00 67.19 271 GLU A N 1
ATOM 2155 C CA . GLU A 1 271 ? -24.798 -12.090 5.448 1.00 67.19 271 GLU A CA 1
ATOM 2156 C C . GLU A 1 271 ? -23.755 -11.383 4.572 1.00 67.19 271 GLU A C 1
ATOM 2158 O O . GLU A 1 271 ? -23.608 -10.158 4.585 1.00 67.19 271 GLU A O 1
ATOM 2163 N N . GLN A 1 272 ? -22.991 -12.160 3.794 1.00 62.72 272 GLN A N 1
ATOM 2164 C CA . GLN A 1 272 ? -22.129 -11.603 2.751 1.00 62.72 272 GLN A CA 1
ATOM 2165 C C . GLN A 1 272 ? -23.001 -11.042 1.629 1.00 62.72 272 GLN A C 1
ATOM 2167 O O . GLN A 1 272 ? -23.316 -11.731 0.662 1.00 62.72 272 GLN A O 1
ATOM 2172 N N . THR A 1 273 ? -23.372 -9.776 1.747 1.00 66.50 273 THR A N 1
ATOM 2173 C CA . THR A 1 273 ? -24.018 -9.042 0.663 1.00 66.50 273 THR A CA 1
ATOM 2174 C C . THR A 1 273 ? -22.985 -8.688 -0.407 1.00 66.50 273 THR A C 1
ATOM 2176 O O . THR A 1 273 ? -21.850 -8.289 -0.125 1.00 66.50 273 THR A O 1
ATOM 2179 N N . SER A 1 274 ? -23.360 -8.876 -1.673 1.00 80.06 274 SER A N 1
ATOM 2180 C CA . SER A 1 274 ? -22.569 -8.398 -2.805 1.00 80.06 274 SER A CA 1
ATOM 2181 C C . SER A 1 274 ? -22.430 -6.878 -2.700 1.00 80.06 274 SER A C 1
ATOM 2183 O O . SER A 1 274 ? -23.405 -6.171 -2.449 1.00 80.06 274 SER A O 1
ATOM 2185 N N . VAL A 1 275 ? -21.219 -6.357 -2.927 1.00 81.50 275 VAL A N 1
ATOM 2186 C CA . VAL A 1 275 ? -20.955 -4.903 -2.922 1.00 81.50 275 VAL A CA 1
ATOM 2187 C C . VAL A 1 275 ? -21.879 -4.177 -3.904 1.00 81.50 275 VAL A C 1
ATOM 2189 O O . VAL A 1 275 ? -22.276 -3.041 -3.659 1.00 81.50 275 VAL A O 1
ATOM 2192 N N . LYS A 1 276 ? -22.240 -4.849 -5.004 1.00 81.75 276 LYS A N 1
ATOM 2193 C CA . LYS A 1 276 ? -23.170 -4.327 -6.001 1.00 81.75 276 LYS A CA 1
ATOM 2194 C C . LYS A 1 276 ? -24.575 -4.160 -5.415 1.00 81.75 276 LYS A C 1
ATOM 2196 O O . LYS A 1 276 ? -25.130 -3.076 -5.523 1.00 81.75 276 LYS A O 1
ATOM 2201 N N . ASP A 1 277 ? -25.088 -5.183 -4.740 1.00 82.12 277 ASP A N 1
ATOM 2202 C CA . ASP A 1 277 ? -26.452 -5.211 -4.196 1.00 82.12 277 ASP A CA 1
ATOM 2203 C C . ASP A 1 277 ? -26.601 -4.204 -3.045 1.00 82.12 277 ASP A C 1
ATOM 2205 O O . ASP A 1 277 ? -27.586 -3.472 -2.965 1.00 82.12 277 ASP A O 1
ATOM 2209 N N . MET A 1 278 ? -25.574 -4.092 -2.194 1.00 81.56 278 MET A N 1
ATOM 2210 C CA . MET A 1 278 ? -25.516 -3.059 -1.156 1.00 81.56 278 MET A CA 1
ATOM 2211 C C . MET A 1 278 ? -25.489 -1.653 -1.770 1.00 81.56 278 MET A C 1
ATOM 2213 O O . MET A 1 278 ? -26.201 -0.765 -1.307 1.00 81.56 278 MET A O 1
ATOM 2217 N N . GLY A 1 279 ? -24.711 -1.451 -2.839 1.00 83.38 279 GLY A N 1
ATOM 2218 C CA . GLY A 1 279 ? -24.685 -0.190 -3.579 1.00 83.38 279 GLY A CA 1
ATOM 2219 C C . GLY A 1 279 ? -26.039 0.156 -4.206 1.00 83.38 279 GLY A C 1
ATOM 2220 O O . GLY A 1 279 ? -26.495 1.290 -4.086 1.00 83.38 279 GLY A O 1
ATOM 2221 N N . GLU A 1 280 ? -26.709 -0.818 -4.821 1.00 87.38 280 GLU A N 1
ATOM 2222 C CA . GLU A 1 280 ? -28.051 -0.654 -5.392 1.00 87.38 280 GLU A CA 1
ATOM 2223 C C . GLU A 1 280 ? -29.088 -0.295 -4.317 1.00 87.38 280 GLU A C 1
ATOM 2225 O O . GLU A 1 280 ? -29.889 0.614 -4.534 1.00 87.38 280 GLU A O 1
ATOM 2230 N N . SER A 1 281 ? -29.023 -0.918 -3.135 1.00 86.19 281 SER A N 1
ATOM 2231 C CA . SER A 1 281 ? -29.890 -0.596 -1.992 1.00 86.19 281 SER A CA 1
ATOM 2232 C C . SER A 1 281 ? -29.654 0.818 -1.448 1.00 86.19 281 SER A C 1
ATOM 2234 O O . SER A 1 281 ? -30.617 1.546 -1.209 1.00 86.19 281 SER A O 1
ATOM 2236 N N . ILE A 1 282 ? -28.396 1.258 -1.324 1.00 86.25 282 ILE A N 1
ATOM 2237 C CA . ILE A 1 282 ? -28.066 2.628 -0.892 1.00 86.25 282 ILE A CA 1
ATOM 2238 C C . ILE A 1 282 ? -28.593 3.656 -1.901 1.00 86.25 282 ILE A C 1
ATOM 2240 O O . ILE A 1 282 ? -29.183 4.663 -1.514 1.00 86.25 282 ILE A O 1
ATOM 2244 N N . VAL A 1 283 ? -28.411 3.402 -3.201 1.00 87.19 283 VAL A N 1
ATOM 2245 C CA . VAL A 1 283 ? -28.919 4.288 -4.259 1.00 87.19 283 VAL A CA 1
ATOM 2246 C C . VAL A 1 283 ? -30.449 4.318 -4.264 1.00 87.19 283 VAL A C 1
ATOM 2248 O O . VAL A 1 283 ? -31.026 5.385 -4.470 1.00 87.19 283 VAL A O 1
ATOM 2251 N N . ALA A 1 284 ? -31.112 3.181 -4.035 1.00 86.81 284 ALA A N 1
ATOM 2252 C CA . ALA A 1 284 ? -32.566 3.107 -3.921 1.00 86.81 284 ALA A CA 1
ATOM 2253 C C . ALA A 1 284 ? -33.081 3.929 -2.730 1.00 86.81 284 ALA A C 1
ATOM 2255 O O . ALA A 1 284 ? -33.912 4.810 -2.930 1.00 86.81 284 ALA A O 1
ATOM 2256 N N . MET A 1 285 ? -32.505 3.737 -1.538 1.00 86.88 285 MET A N 1
ATOM 2257 C CA . MET A 1 285 ? -32.834 4.513 -0.335 1.00 86.88 285 MET A CA 1
ATOM 2258 C C . MET A 1 285 ? -32.633 6.019 -0.559 1.00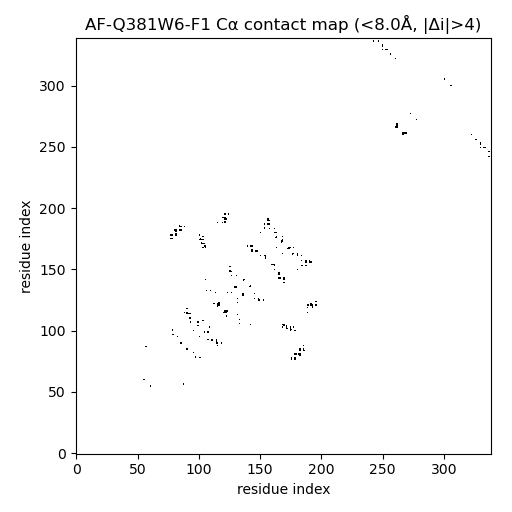 86.88 285 MET A C 1
ATOM 2260 O O . MET A 1 285 ? -33.475 6.833 -0.191 1.00 86.88 285 MET A O 1
ATOM 2264 N N . TYR A 1 286 ? -31.531 6.413 -1.201 1.00 87.19 286 TYR A N 1
ATOM 2265 C CA . TYR A 1 286 ? -31.269 7.819 -1.505 1.00 87.19 286 TYR A CA 1
ATOM 2266 C C . TYR A 1 286 ? -32.302 8.411 -2.477 1.00 87.19 286 TYR A C 1
ATOM 2268 O O . TYR A 1 286 ? -32.732 9.549 -2.299 1.00 87.19 286 TYR A O 1
ATOM 2276 N N . LYS A 1 287 ? -32.735 7.645 -3.487 1.00 86.62 287 LYS A N 1
ATOM 2277 C CA . LYS A 1 287 ? -33.810 8.064 -4.402 1.00 86.62 287 LYS A CA 1
ATOM 2278 C C . LYS A 1 287 ? -35.159 8.183 -3.696 1.00 86.62 287 LYS A C 1
ATOM 2280 O O . LYS A 1 287 ? -35.913 9.091 -4.024 1.00 86.62 287 LYS A O 1
ATOM 2285 N N . GLU A 1 288 ? -35.463 7.294 -2.754 1.00 83.88 288 GLU A N 1
ATOM 2286 C CA . GLU A 1 288 ? -36.677 7.378 -1.930 1.00 83.88 288 GLU A CA 1
ATOM 2287 C C . GLU A 1 288 ? -36.686 8.674 -1.111 1.00 83.88 288 GLU A C 1
ATOM 2289 O O . GLU A 1 288 ? -37.621 9.458 -1.242 1.00 83.88 288 GLU A O 1
ATOM 2294 N N . LEU A 1 289 ? -35.584 8.986 -0.419 1.00 82.06 289 LEU A N 1
ATOM 2295 C CA . LEU A 1 289 ? -35.435 10.230 0.350 1.00 82.06 289 LEU A CA 1
ATOM 2296 C C . LEU A 1 289 ? -35.556 11.503 -0.503 1.00 82.06 289 LEU A C 1
ATOM 2298 O O . LEU A 1 289 ? -35.981 12.544 -0.008 1.00 82.06 289 LEU A O 1
ATOM 2302 N N . GLN A 1 290 ? -35.174 11.450 -1.783 1.00 80.06 290 GLN A N 1
ATOM 2303 C CA . GLN A 1 290 ? -35.361 12.575 -2.706 1.00 80.06 290 GLN A CA 1
ATOM 2304 C C . GLN A 1 290 ? -36.820 12.752 -3.151 1.00 80.06 290 GLN A C 1
ATOM 2306 O O . GLN A 1 290 ? -37.216 13.866 -3.491 1.00 80.06 290 GLN A O 1
ATOM 2311 N N . ASN A 1 291 ? -37.614 11.679 -3.158 1.00 72.44 291 ASN A N 1
ATOM 2312 C CA . ASN A 1 291 ? -38.995 11.688 -3.638 1.00 72.44 291 ASN A CA 1
ATOM 2313 C C . ASN A 1 291 ? -40.026 12.017 -2.542 1.00 72.44 291 ASN A C 1
ATOM 2315 O O . ASN A 1 291 ? -41.190 12.244 -2.871 1.00 72.44 291 ASN A O 1
ATOM 2319 N N . ASP A 1 292 ? -39.617 12.126 -1.273 1.00 59.12 292 ASP A N 1
ATOM 2320 C CA . ASP A 1 292 ? -40.484 12.402 -0.111 1.00 59.12 292 ASP A CA 1
ATOM 2321 C C . ASP A 1 292 ? -41.089 13.827 -0.071 1.00 59.12 292 ASP A C 1
ATOM 2323 O O . ASP A 1 292 ? -41.534 14.311 0.967 1.00 59.12 292 ASP A O 1
ATOM 2327 N N . THR A 1 293 ? -41.192 14.508 -1.218 1.00 57.28 293 THR A N 1
ATOM 2328 C CA . THR A 1 293 ? -41.989 15.745 -1.354 1.00 57.28 293 THR A CA 1
ATOM 2329 C C . THR A 1 293 ? -43.478 15.466 -1.618 1.00 57.28 293 THR A C 1
ATOM 2331 O O . THR A 1 293 ? -44.236 16.383 -1.928 1.00 57.28 293 THR A O 1
ATOM 2334 N N . ALA A 1 294 ? -43.928 14.212 -1.516 1.00 58.75 294 ALA A N 1
ATOM 2335 C CA . ALA A 1 294 ? -45.351 13.901 -1.524 1.00 58.75 294 ALA A CA 1
ATOM 2336 C C . ALA A 1 294 ? -45.946 14.247 -0.151 1.00 58.75 294 ALA A C 1
ATOM 2338 O O . ALA A 1 294 ? -45.587 13.629 0.849 1.00 58.75 294 ALA A O 1
ATOM 2339 N N . GLU A 1 295 ? -46.850 15.230 -0.105 1.00 54.56 295 GLU A N 1
ATOM 2340 C CA . GLU A 1 295 ? -47.652 15.562 1.078 1.00 54.56 295 GLU A CA 1
ATOM 2341 C C . GLU A 1 295 ? -48.369 14.303 1.588 1.00 54.56 295 GLU A C 1
ATOM 2343 O O . GLU A 1 295 ? -49.443 13.921 1.119 1.00 54.56 295 GLU A O 1
ATOM 2348 N N . THR A 1 296 ? -47.759 13.614 2.547 1.00 57.94 296 THR A N 1
ATOM 2349 C CA . THR A 1 296 ? -48.393 12.498 3.232 1.00 57.94 296 THR A CA 1
ATOM 2350 C C . THR A 1 296 ? -49.420 13.089 4.183 1.00 57.94 296 THR A C 1
ATOM 2352 O O . THR A 1 296 ? -49.086 13.747 5.169 1.00 57.94 296 THR A O 1
ATOM 2355 N N . GLN A 1 297 ? -50.705 12.893 3.878 1.00 57.53 297 GLN A N 1
ATOM 2356 C CA . GLN A 1 297 ? -51.744 13.224 4.844 1.00 57.53 297 GLN A CA 1
ATOM 2357 C C . GLN A 1 297 ? -51.560 12.348 6.090 1.00 57.53 297 GLN A C 1
ATOM 2359 O O . GLN A 1 297 ? -51.328 11.141 5.949 1.00 57.53 297 GLN A O 1
ATOM 2364 N N . PRO A 1 298 ? -51.656 12.919 7.306 1.00 60.38 298 PRO A N 1
ATOM 2365 C CA . PRO A 1 298 ? -51.525 12.148 8.530 1.00 60.38 298 PRO A CA 1
ATOM 2366 C C . PRO A 1 298 ? -52.577 11.041 8.515 1.00 60.38 298 PRO A C 1
ATOM 2368 O O . PRO A 1 298 ? -53.780 11.305 8.509 1.00 60.38 298 PRO A O 1
ATOM 2371 N N . THR A 1 299 ? -52.125 9.786 8.474 1.00 64.38 299 THR A N 1
ATOM 2372 C CA . THR A 1 299 ? -53.031 8.646 8.620 1.00 64.38 299 THR A CA 1
ATOM 2373 C C . THR A 1 299 ? -53.720 8.798 9.978 1.00 64.38 299 THR A C 1
ATOM 2375 O O . THR A 1 299 ? -53.009 9.004 10.966 1.00 64.38 299 THR A O 1
ATOM 2378 N N . PRO A 1 300 ? -55.063 8.735 10.064 1.00 71.69 300 PRO A N 1
ATOM 2379 C CA . PRO A 1 300 ? -55.782 8.883 11.323 1.00 71.69 300 PRO A CA 1
ATOM 2380 C C . PRO A 1 300 ? -55.523 7.656 12.205 1.00 71.69 300 PRO A C 1
ATOM 2382 O O . PRO A 1 300 ? -56.305 6.710 12.259 1.00 71.69 300 PRO A O 1
ATOM 2385 N N . LEU A 1 301 ? -54.370 7.649 12.866 1.00 67.38 301 LEU A N 1
ATOM 2386 C CA . LEU A 1 301 ? -54.018 6.698 13.902 1.00 67.38 301 LEU A CA 1
ATOM 2387 C C . LEU A 1 301 ? -54.664 7.174 15.209 1.00 67.38 301 LEU A C 1
ATOM 2389 O O . LEU A 1 301 ? -54.528 8.351 15.554 1.00 67.38 301 LEU A O 1
ATOM 2393 N N . PRO A 1 302 ? -55.349 6.291 15.959 1.00 81.25 302 PRO A N 1
ATOM 2394 C CA . PRO A 1 302 ? -55.793 6.605 17.312 1.00 81.25 302 PRO A CA 1
ATOM 2395 C C . PRO A 1 302 ? -54.613 7.124 18.138 1.00 81.25 302 PRO A C 1
ATOM 2397 O O . PRO A 1 302 ? -53.511 6.580 18.034 1.00 81.25 302 PRO A O 1
ATOM 2400 N N . GLN A 1 303 ? -54.832 8.145 18.970 1.00 81.38 303 GLN A N 1
ATOM 2401 C CA . GLN A 1 303 ? -53.765 8.763 19.766 1.00 81.38 303 GLN A CA 1
ATOM 2402 C C . GLN A 1 303 ? -52.976 7.720 20.580 1.00 81.38 303 GLN A C 1
ATOM 2404 O O . GLN A 1 303 ? -51.750 7.756 20.610 1.00 81.38 303 GLN A O 1
ATOM 2409 N N . GLU A 1 304 ? -53.661 6.719 21.137 1.00 85.12 304 GLU A N 1
ATOM 2410 C CA . GLU A 1 304 ? -53.036 5.611 21.869 1.00 85.12 304 GLU A CA 1
ATOM 2411 C C . GLU A 1 304 ? -52.094 4.759 20.996 1.00 85.12 304 GLU A C 1
ATOM 2413 O O . GLU A 1 304 ? -51.028 4.330 21.448 1.00 85.12 304 GLU A O 1
ATOM 2418 N N . ALA A 1 305 ? -52.456 4.526 19.729 1.00 86.31 305 ALA A N 1
ATOM 2419 C CA . ALA A 1 305 ? -51.629 3.781 18.782 1.00 86.31 305 ALA A CA 1
ATOM 2420 C C . ALA A 1 305 ? -50.379 4.583 18.389 1.00 86.31 305 ALA A C 1
ATOM 2422 O O . ALA A 1 305 ? -49.286 4.017 18.319 1.00 86.31 305 ALA A O 1
ATOM 2423 N N . LEU A 1 306 ? -50.528 5.898 18.199 1.00 85.19 306 LEU A N 1
ATOM 2424 C CA . LEU A 1 306 ? -49.419 6.811 17.924 1.00 85.19 306 LEU A CA 1
ATOM 2425 C C . LEU A 1 306 ? -48.450 6.885 19.112 1.00 85.19 306 LEU A C 1
ATOM 2427 O O . LEU A 1 306 ? -47.248 6.704 18.936 1.00 85.19 306 LEU A O 1
ATOM 2431 N N . GLU A 1 307 ? -48.961 7.073 20.330 1.00 88.75 307 GLU A N 1
ATOM 2432 C CA . GLU A 1 307 ? -48.145 7.093 21.548 1.00 88.75 307 GLU A CA 1
ATOM 2433 C C . GLU A 1 307 ? -47.395 5.771 21.755 1.00 88.75 307 GLU A C 1
ATOM 2435 O O . GLU A 1 307 ? -46.215 5.769 22.106 1.00 88.75 307 GLU A O 1
ATOM 2440 N N . THR A 1 308 ? -48.049 4.636 21.492 1.00 90.94 308 THR A N 1
ATOM 2441 C CA . THR A 1 308 ? -47.422 3.308 21.569 1.00 90.94 308 THR A CA 1
ATOM 2442 C C . THR A 1 308 ? -46.321 3.143 20.520 1.00 90.94 308 THR A C 1
ATOM 2444 O O . THR A 1 308 ? -45.256 2.603 20.824 1.00 90.94 308 THR A O 1
ATOM 2447 N N . ALA A 1 309 ? -46.541 3.616 19.291 1.00 89.06 309 ALA A N 1
ATOM 2448 C CA . ALA A 1 309 ? -45.537 3.571 18.233 1.00 89.06 309 ALA A CA 1
ATOM 2449 C C . ALA A 1 309 ? -44.318 4.441 18.574 1.00 89.06 309 ALA A C 1
ATOM 2451 O O . ALA A 1 309 ? -43.187 3.967 18.476 1.00 89.06 309 ALA A O 1
ATOM 2452 N N . ILE A 1 310 ? -44.541 5.670 19.052 1.00 90.25 310 ILE A N 1
ATOM 2453 C CA . ILE A 1 310 ? -43.472 6.580 19.483 1.00 90.25 310 ILE A CA 1
ATOM 2454 C C . ILE A 1 310 ? -42.670 5.962 20.633 1.00 90.25 310 ILE A C 1
ATOM 2456 O O . ILE A 1 310 ? -41.442 5.959 20.580 1.00 90.25 310 ILE A O 1
ATOM 2460 N N . LYS A 1 311 ? -43.337 5.376 21.639 1.00 94.31 311 LYS A N 1
ATOM 2461 C CA . LYS A 1 311 ? -42.666 4.691 22.758 1.00 94.31 311 LYS A CA 1
ATOM 2462 C C . LYS A 1 311 ? -41.763 3.553 22.274 1.00 94.31 311 LYS A C 1
ATOM 2464 O O . LYS A 1 311 ? -40.599 3.511 22.654 1.00 94.31 311 LYS A O 1
ATOM 2469 N N . ARG A 1 312 ? -42.246 2.692 21.370 1.00 89.69 312 ARG A N 1
ATOM 2470 C CA . ARG A 1 312 ? -41.443 1.596 20.785 1.00 89.69 312 ARG A CA 1
ATOM 2471 C C . ARG A 1 312 ? -40.219 2.096 20.015 1.00 89.69 312 ARG A C 1
ATOM 2473 O O . ARG A 1 312 ? -39.148 1.493 20.100 1.00 89.69 312 ARG A O 1
ATOM 2480 N N . GLN A 1 313 ? -40.368 3.181 19.254 1.00 89.38 313 GLN A N 1
ATOM 2481 C CA . GLN A 1 313 ? -39.252 3.788 18.523 1.00 89.38 313 GLN A CA 1
ATOM 2482 C C . GLN A 1 313 ? -38.221 4.379 19.486 1.00 89.38 313 GLN A C 1
ATOM 2484 O O . GLN A 1 313 ? -37.028 4.126 19.344 1.00 89.38 313 GLN A O 1
ATOM 2489 N N . LEU A 1 314 ? -38.678 5.091 20.516 1.00 92.50 314 LEU A N 1
ATOM 2490 C CA . LEU A 1 314 ? -37.811 5.675 21.533 1.00 92.50 314 LEU A CA 1
ATOM 2491 C C . LEU A 1 314 ? -37.045 4.598 22.318 1.00 92.50 314 LEU A C 1
ATOM 2493 O O . LEU A 1 314 ? -35.839 4.730 22.505 1.00 92.50 314 LEU A O 1
ATOM 2497 N N . GLU A 1 315 ? -37.699 3.493 22.686 1.00 91.94 315 GLU A N 1
ATOM 2498 C CA . GLU A 1 315 ? -37.045 2.321 23.290 1.00 91.94 315 GLU A CA 1
ATOM 2499 C C . GLU A 1 315 ? -35.983 1.702 22.365 1.00 91.94 315 GLU A C 1
ATOM 2501 O O . GLU A 1 315 ? -34.923 1.277 22.825 1.00 91.94 315 GLU A O 1
ATOM 2506 N N . SER A 1 316 ? -36.243 1.653 21.056 1.00 87.75 316 SER A N 1
ATOM 2507 C CA . SER A 1 316 ? -35.288 1.125 20.071 1.00 87.75 316 SER A CA 1
ATOM 2508 C C . SER A 1 316 ? -34.058 2.027 19.942 1.00 87.75 316 SER A C 1
ATOM 2510 O O . SER A 1 316 ? -32.931 1.534 19.965 1.00 87.75 316 SER A O 1
ATOM 2512 N N . VAL A 1 317 ? -34.258 3.349 19.894 1.00 89.00 317 VAL A N 1
ATOM 2513 C CA . VAL A 1 317 ? -33.172 4.344 19.876 1.00 89.00 317 VAL A CA 1
ATOM 2514 C C . VAL A 1 317 ? -32.345 4.284 21.160 1.00 89.00 317 VAL A C 1
ATOM 2516 O O . VAL A 1 317 ? -31.119 4.300 21.093 1.00 89.00 317 VAL A O 1
ATOM 2519 N N . GLN A 1 318 ? -32.981 4.140 22.325 1.00 91.56 318 GLN A N 1
ATOM 2520 C CA . GLN A 1 318 ? -32.272 3.989 23.600 1.00 91.56 318 GLN A CA 1
ATOM 2521 C C . GLN A 1 318 ? -31.394 2.733 23.632 1.00 91.56 318 GLN A C 1
ATOM 2523 O O . GLN A 1 318 ? -30.255 2.785 24.096 1.00 91.56 318 GLN A O 1
ATOM 2528 N N . LYS A 1 319 ? -31.881 1.604 23.101 1.00 88.94 319 LYS A N 1
ATOM 2529 C CA . LYS A 1 319 ? -31.068 0.384 22.984 1.00 88.94 319 LYS A CA 1
ATOM 2530 C C . LYS A 1 319 ? -29.874 0.575 22.045 1.00 88.94 319 LYS A C 1
ATOM 2532 O O . LYS A 1 319 ? -28.787 0.097 22.357 1.00 88.94 319 LYS A O 1
ATOM 2537 N N . LEU A 1 320 ? -30.053 1.290 20.930 1.00 86.94 320 LEU A N 1
ATOM 2538 C CA . LEU A 1 320 ? -28.953 1.634 20.022 1.00 86.94 320 LEU A CA 1
ATOM 2539 C C . LEU A 1 320 ? -27.906 2.524 20.702 1.00 86.94 320 LEU A C 1
ATOM 2541 O O . LEU A 1 320 ? -26.716 2.267 20.554 1.00 86.94 320 LEU A O 1
ATOM 2545 N N . GLN A 1 321 ? -28.331 3.520 21.483 1.00 90.25 321 GLN A N 1
ATOM 2546 C CA . GLN A 1 321 ? -27.419 4.377 22.248 1.00 90.25 321 GLN A CA 1
ATOM 2547 C C . GLN A 1 321 ? -26.589 3.571 23.258 1.00 90.25 321 GLN A C 1
ATOM 2549 O O . GLN A 1 321 ? -25.381 3.778 23.359 1.00 90.25 321 GLN A O 1
ATOM 2554 N N . ALA A 1 322 ? -27.201 2.603 23.946 1.00 91.06 322 ALA A N 1
ATOM 2555 C CA . ALA A 1 322 ? -26.486 1.716 24.864 1.00 91.06 322 ALA A CA 1
ATOM 2556 C C . ALA A 1 322 ? -25.455 0.825 24.140 1.00 91.06 322 ALA A C 1
ATOM 2558 O O . ALA A 1 322 ? -24.336 0.653 24.621 1.00 91.06 322 ALA A O 1
ATOM 2559 N N . LEU A 1 323 ? -25.797 0.292 22.960 1.00 89.31 323 LEU A N 1
ATOM 2560 C CA . LEU A 1 323 ? -24.849 -0.460 22.124 1.00 89.31 323 LEU A CA 1
ATOM 2561 C C . LEU A 1 323 ? -23.700 0.425 21.629 1.00 89.31 323 LEU A C 1
ATOM 2563 O O . LEU A 1 323 ? -22.555 -0.018 21.560 1.00 89.31 323 LEU A O 1
ATOM 2567 N N . GLU A 1 324 ? -23.985 1.681 21.294 1.00 90.25 324 GLU A N 1
ATOM 2568 C CA . GLU A 1 324 ? -22.963 2.645 20.896 1.00 90.25 324 GLU A CA 1
ATOM 2569 C C . GLU A 1 324 ? -21.990 2.942 22.049 1.00 90.25 324 GLU A C 1
ATOM 2571 O O . GLU A 1 324 ? -20.778 2.994 21.840 1.00 90.25 324 GLU A O 1
ATOM 2576 N N . GLU A 1 325 ? -22.499 3.097 23.272 1.00 93.25 325 GLU A N 1
ATOM 2577 C CA . GLU A 1 325 ? -21.690 3.259 24.485 1.00 93.25 325 GLU A CA 1
ATOM 2578 C C . GLU A 1 325 ? -20.772 2.061 24.735 1.00 93.25 325 GLU A C 1
ATOM 2580 O O . GLU A 1 325 ? -19.567 2.252 24.919 1.00 93.25 325 GLU A O 1
ATOM 2585 N N . GLU A 1 326 ? -21.308 0.840 24.659 1.00 90.06 326 GLU A N 1
ATOM 2586 C CA . GLU A 1 326 ? -20.532 -0.396 24.813 1.00 90.06 326 GLU A CA 1
ATOM 2587 C C . GLU A 1 326 ? -19.435 -0.506 23.741 1.00 90.06 326 GLU A C 1
ATOM 2589 O O . GLU A 1 326 ? -18.281 -0.817 24.047 1.00 90.06 326 GLU A O 1
ATOM 2594 N N . ASN A 1 327 ? -19.751 -0.152 22.492 1.00 91.12 327 ASN A N 1
ATOM 2595 C CA . ASN A 1 327 ? -18.768 -0.102 21.413 1.00 91.12 327 ASN A CA 1
ATOM 2596 C C . ASN A 1 327 ? -17.630 0.884 21.719 1.00 91.12 327 ASN A C 1
ATOM 2598 O O . ASN A 1 327 ? -16.456 0.561 21.538 1.00 91.12 327 ASN A O 1
ATOM 2602 N N . ARG A 1 328 ? -17.959 2.091 22.205 1.00 92.94 328 ARG A N 1
ATOM 2603 C CA . ARG A 1 328 ? -16.952 3.097 22.578 1.00 92.94 328 ARG A CA 1
ATOM 2604 C C . ARG A 1 328 ? -16.055 2.602 23.709 1.00 92.94 328 ARG A C 1
ATOM 2606 O O . ARG A 1 328 ? -14.849 2.841 23.667 1.00 92.94 328 ARG A O 1
ATOM 2613 N N . GLU A 1 329 ? -16.610 1.906 24.696 1.00 92.31 329 GLU A N 1
ATOM 2614 C CA . GLU A 1 329 ? -15.836 1.334 25.798 1.00 92.31 329 GLU A CA 1
ATOM 2615 C C . GLU A 1 329 ? -14.840 0.277 25.300 1.00 92.31 329 GLU A C 1
ATOM 2617 O O . GLU A 1 329 ? -13.646 0.364 25.599 1.00 92.31 329 GLU A O 1
ATOM 2622 N N . ILE A 1 330 ? -15.299 -0.668 24.474 1.00 89.56 330 ILE A N 1
ATOM 2623 C CA . ILE A 1 330 ? -14.446 -1.711 23.885 1.00 89.56 330 ILE A CA 1
ATOM 2624 C C . ILE A 1 330 ? -13.336 -1.083 23.037 1.00 89.56 330 ILE A C 1
ATOM 2626 O O . ILE A 1 330 ? -12.172 -1.470 23.154 1.00 89.56 330 ILE A O 1
ATOM 2630 N N . LEU A 1 331 ? -13.662 -0.077 22.220 1.00 88.50 331 LEU A N 1
ATOM 2631 C CA . LEU A 1 331 ? -12.674 0.645 21.417 1.00 88.50 331 LEU A CA 1
ATOM 2632 C C . LEU A 1 331 ? -11.619 1.341 22.281 1.00 88.50 331 LEU A C 1
ATOM 2634 O O . LEU A 1 331 ? -10.430 1.251 21.973 1.00 88.50 331 LEU A O 1
ATOM 2638 N N . ASN A 1 332 ? -12.023 1.984 23.377 1.00 90.12 332 ASN A N 1
ATOM 2639 C CA . ASN A 1 332 ? -11.085 2.612 24.305 1.00 90.12 332 ASN A CA 1
ATOM 2640 C C . ASN A 1 332 ? -10.141 1.583 24.938 1.00 90.12 332 ASN A C 1
ATOM 2642 O O . ASN A 1 332 ? -8.931 1.809 24.968 1.00 90.12 332 ASN A O 1
ATOM 2646 N N . LYS A 1 333 ? -10.656 0.430 25.382 1.00 89.44 333 LYS A N 1
ATOM 2647 C CA . LYS A 1 333 ? -9.822 -0.642 25.946 1.00 89.44 333 LYS A CA 1
ATOM 2648 C C . LYS A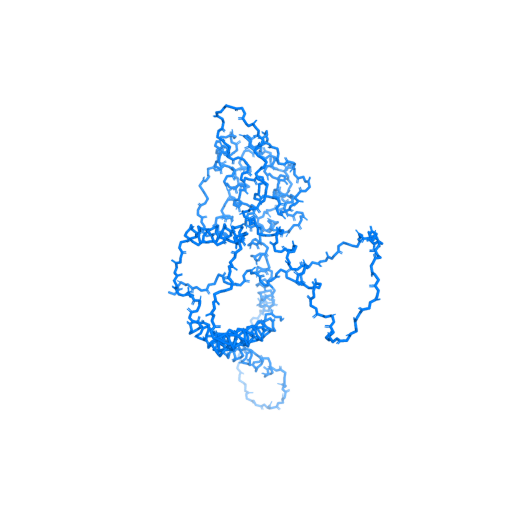 1 333 ? -8.851 -1.226 24.908 1.00 89.44 333 LYS A C 1
ATOM 2650 O O . LYS A 1 333 ? -7.676 -1.438 25.204 1.00 89.44 333 LYS A O 1
ATOM 2655 N N . LEU A 1 334 ? -9.295 -1.411 23.661 1.00 86.62 334 LEU A N 1
ATOM 2656 C CA . LEU A 1 334 ? -8.426 -1.833 22.553 1.00 86.62 334 LEU A CA 1
ATOM 2657 C C . LEU A 1 334 ? -7.327 -0.808 22.248 1.00 86.62 334 LEU A C 1
ATOM 2659 O O . LEU A 1 334 ? -6.195 -1.193 21.965 1.00 86.62 334 LEU A O 1
ATOM 2663 N N . MET A 1 335 ? -7.638 0.488 22.320 1.00 85.75 335 MET A N 1
ATOM 2664 C CA . MET A 1 335 ? -6.638 1.543 22.149 1.00 85.75 335 MET A CA 1
ATOM 2665 C C . MET A 1 335 ? -5.576 1.518 23.251 1.00 85.75 335 MET A C 1
ATOM 2667 O O . MET A 1 335 ? -4.401 1.727 22.950 1.00 85.75 335 MET A O 1
ATOM 2671 N N . VAL A 1 336 ? -5.969 1.258 24.501 1.00 87.31 336 VAL A N 1
ATOM 2672 C CA . VAL A 1 336 ? -5.032 1.142 25.631 1.00 87.31 336 VAL A CA 1
ATOM 2673 C C . VAL A 1 336 ? -4.101 -0.056 25.448 1.00 87.31 336 VAL A C 1
ATOM 2675 O O . VAL A 1 336 ? -2.911 0.084 25.679 1.00 87.31 336 VAL A O 1
ATOM 2678 N N . LEU A 1 337 ? -4.590 -1.195 24.946 1.00 80.56 337 LEU A N 1
ATOM 2679 C CA . LEU A 1 337 ? -3.742 -2.364 24.667 1.00 80.56 337 LEU A CA 1
ATOM 2680 C C . LEU A 1 337 ? -2.729 -2.178 23.523 1.00 80.56 337 LEU A C 1
ATOM 2682 O O . LEU A 1 337 ? -1.762 -2.940 23.437 1.00 80.56 337 LEU A O 1
ATOM 2686 N N . LEU A 1 338 ? -3.007 -1.264 22.589 1.00 78.25 338 LEU A N 1
ATOM 2687 C CA . LEU A 1 338 ? -2.147 -0.980 21.435 1.00 78.25 338 LEU A CA 1
ATOM 2688 C C . LEU A 1 338 ? -1.111 0.116 21.713 1.00 78.25 338 LEU A C 1
ATOM 2690 O O . LEU A 1 338 ? -0.159 0.234 20.940 1.00 78.25 338 LEU A O 1
ATOM 2694 N N . THR A 1 339 ? -1.326 0.919 22.758 1.00 75.44 339 THR A N 1
ATOM 2695 C CA . THR A 1 339 ? -0.397 1.961 23.219 1.00 75.44 339 THR A CA 1
ATOM 2696 C C . THR A 1 339 ? 0.600 1.349 24.194 1.00 75.44 339 THR A C 1
ATOM 2698 O O . THR A 1 339 ? 1.793 1.712 24.104 1.00 75.44 339 THR A O 1
#

Solvent-accessible surface area (backbone atoms only — not comparable to full-atom values): 21734 Å² total; per-residue (Å²): 145,86,88,90,87,80,82,73,79,82,73,71,76,83,82,78,76,87,77,82,93,80,86,83,87,83,87,86,86,82,91,82,82,91,86,85,82,90,82,82,83,95,79,58,74,69,62,58,55,57,51,54,58,52,53,64,56,75,42,94,70,93,80,82,78,91,75,78,70,87,74,77,85,89,74,85,82,58,46,64,65,32,49,59,47,42,54,70,69,64,66,89,48,65,80,85,44,69,76,47,49,66,50,47,50,69,66,58,56,51,43,41,54,48,39,47,26,76,74,61,64,35,58,61,90,82,49,58,80,64,67,74,40,71,83,69,51,75,51,73,66,51,49,41,51,55,48,45,56,52,52,53,51,52,23,63,70,70,75,44,87,71,81,65,58,55,73,38,47,77,70,57,41,63,33,62,40,51,30,54,50,51,30,51,55,45,66,38,42,68,53,32,37,53,51,51,54,52,52,57,57,55,49,62,68,53,61,79,73,67,84,81,83,86,82,82,89,80,85,86,82,89,82,85,90,82,92,79,89,75,87,71,74,59,57,64,61,49,53,56,52,49,56,51,51,50,53,52,52,50,52,49,52,52,51,54,50,50,53,56,47,51,67,42,81,87,42,72,80,86,59,87,69,53,71,65,59,54,48,52,50,53,54,48,52,53,52,52,67,70,57,68,80,62,85,73,73,81,73,91,62,55,68,70,58,48,54,52,50,50,52,55,51,51,55,51,52,52,54,50,53,52,52,52,51,53,51,52,51,53,51,52,56,53,51,60,76,74,104

GO terms:
  GO:0005737 cytoplasm (C, HTP)
  GO:0005737 cytoplasm (C, IDA)

InterPro domains:
  IPR018799 TRAF3-interacting protein 1 [PTHR31363] (76-239)
  IPR040468 TRAF3-interacting protein 1, N-terminal [PF10243] (91-187)
  IPR042576 TRAF3-interacting protein 1, N-terminal domain superfamily [G3DSA:1.10.418.50] (76-205)

Radius of gyration: 29.08 Å; Cα contacts (8 Å, |Δi|>4): 144; chains: 1; bounding box: 92×66×80 Å

Secondary structure (DSSP, 8-state):
-----SSSSSSGGGS----------------------------SHHHHHHHHHHHHHHS--S-S--------SS----SHHHHHHHGGG---SS---HHHHHS--HHHHHHHHHHHHHHH--SGGGS-GGGSSTTS--SHHHHHHHHHHHHHHHHHHHTS-----HHHHHTT--HHHHHHHHHHHHHHHHHHHHHHHHHHHHHHHHHTTSSS------------------TTTTHHHHHHHHHHHHHHHHHHHHHHHHHHHHHSTT--TT----HHHHHHHHHHHHHHHHHTTS--------HHHHHHHHHHHHHHHHHHHHHHHHHHHHHHHHHHHH-

Foldseek 3Di:
DDDDDDPPQPPPPPPDDDDDPDDDDDDDDDDDDDDDDDDDDPPDPVVVVVVVVVVVLPDVPPDDDPPPDPDPDDDDDLQVLLVVLCNSVPQPDDDSDPVCLLQPALVRVLRVVLSLCVRQVQCPVQDDPLLNDVVSQPDPVSQLVSVVSVQVVLCVQVVHRQPDDSNCSNVRHDSSSVSSVSSSVSVSRSSSSVVVVVVVVVVVVVVVVPPPDDDDDDDDDDDDDDDDDDPPVVVVVVVVVVLVVLVVVLVVLVVVLVVVVVVLVVDPPVDPDDPVVVVVVVVVVVVVVVPPPPPDDPDPDDPVRVVVVVVVVVVSVVSVVVSVVSVVVSVVSVVVSVD

pLDDT: mean 72.31, std 23.06, range [29.66, 96.69]

Sequence (339 aa):
MKCRLRCLTLLYCSRYLIMPSSFSSLKINSEYTSEERDKHPRVSTNIYIYIYIYICSFVPCSSSAYFVTMATEGEVDFWSATVQAFAPLQLGNPELTPKLLKRPPFRFIHDIVTSINARFAAYDHIFRPDQLDASCIDSKEKKIEYLTTLVEYISSLLGKKVDVNVKKIVSGSEPERTNTFLQCLAMAVGYAQQDKAKKNQGAQSAESSRQQTADGKGARASTREKVLVDTTSSEQKWEDSERALEKVKLSQESTNFFEKLSAFGQFHLDEQTSVKDMGESIVAMYKELQNDTAETQPTPLPQEALETAIKRQLESVQKLQALEEENREILNKLMVLLT

Organism: Trypanosoma brucei brucei (strain 927/4 GUTat10.1) (NCBI:txid185431)

Nearest PDB structures (foldseek):
  5fmt-assembly2_B  TM=9.168E-01  e=1.646E-07  Chlamydomonas reinhardtii
  5fmu-assembly1_A  TM=9.253E-01  e=1.731E-07  Mus musculus
  8kcq-assembly1_A  TM=8.135E-01  e=3.246E-06  Homo sapiens
  2eqo-assembly1_A  TM=8.820E-01  e=7.286E-06  Homo sapiens